Protein AF-A0A8T4W5H7-F1 (afdb_monomer)

Secondary structure (DSSP, 8-state):
--HHHHHHHHHHHHHHHS-TTS-EEEEEEETTEEEEEES-HHHHHT-HHHHHHHHHHHTS-EEEEE-TTTSPPHHHHHHHHHHHS-GGG-EEEEEEETTTTEEEEEES-HHHHH-GGGHHHHHHHHHH-SEEEEEEPPSS--HHHHHHHHHHHHTHHHHHHHHHHHHHHHTSPPPSS----EEEEEESSSSSS--EEEEE-SS-EEEE-----TT-SS--S--TTSTTT-SGGG--EEE-S-S-HHHHTTHHHHHHTT----EEE-HHHHHHHHHHHHHHHHHHHHTTPPP-S-HHHHHHHHHHEEE--BT--EE-SSSEEEEEEE-SSSTT-EEEEEEETTTTEEEEE--S----

Foldseek 3Di:
DALVVLQVVLVVVLVVQDDPVWAFPDWAFFAQETETETCCVVVVVVCVVSLVVSCVVSVGHYDYAYHPVNAADPVVLVVVLVVLQDCVQAWDDWAAQSLRQAIETETQHQDSRCDDVSVSQSVSCVPRVGNYDYDYHDPDDDPLVVVLRVLNNVCSVVLNVLRRVLRSQQSGDDDPDDWDWDKDFQDPPPDQFQGWIWIDTPQATEIFFGAFPPVDQPPRGTNCVDPVCPPVCRHAEYEFQAQDRRGQQCQLLNVVSPNSHAYEFAPVRLSSNLVVNVVVQVVCVVVVGDDSHDNVSSSSNSSRYDHDHAPDFGRSGNFWTWHWHDQQPDVRGTWIWIQGHPNPDIDTDNPHHDDD

Mean predicted aligned error: 4.67 Å

pLDDT: mean 93.35, std 5.34, range [68.69, 98.94]

Solvent-accessible surface area (backbone atoms only — not comparable to full-atom values): 18838 Å² total; per-residue (Å²): 105,53,33,66,58,54,49,51,51,49,51,51,53,47,62,75,67,52,58,90,91,54,53,71,79,47,74,47,43,45,38,67,32,40,36,36,25,16,75,41,52,64,68,51,66,75,38,65,63,55,59,54,49,51,22,64,74,66,74,44,55,66,45,81,34,46,26,79,91,60,44,49,56,68,73,61,32,51,59,50,46,66,68,63,39,56,78,88,15,41,77,77,48,78,48,65,36,73,58,70,37,33,30,44,36,25,14,72,34,45,70,59,38,30,31,79,94,37,50,38,46,54,51,44,27,72,73,27,42,37,48,72,43,80,38,64,49,66,96,67,87,55,66,67,59,51,52,53,50,54,50,50,44,74,40,18,72,61,37,40,52,50,28,33,53,46,11,42,59,38,46,35,60,77,77,90,78,75,90,54,80,46,77,46,82,37,29,41,75,98,50,84,38,8,25,18,33,36,43,35,44,82,84,44,31,34,37,43,28,32,8,29,22,88,88,43,94,86,71,22,63,40,60,64,86,38,75,92,51,47,62,41,70,65,37,54,28,37,35,38,35,34,35,52,45,34,26,43,47,38,50,30,43,42,46,73,61,59,33,80,48,43,31,38,29,23,61,52,14,53,54,46,29,53,51,49,47,56,46,50,52,51,53,29,58,74,71,72,44,88,71,89,60,57,74,66,25,48,50,50,46,60,63,32,49,50,65,44,56,72,74,47,76,38,59,63,38,63,49,35,32,38,28,34,38,84,13,67,57,52,82,42,18,16,23,44,34,37,37,31,63,97,57,86,45,72,50,73,47,50,65,67,64,46,95,126

Sequence (356 aa):
MTAEDVLREIKGKVRATVPPSIDVSEVEFEGALVVLYTKDPDKFAEKDDLVKHLAKMLQKRIVVRPDPSVITDEDTAEKKILKIIPKDADVSNIYFQPDVGEVTIEVMKPGVAIGKQGKYLNEIRRKINWSPRIIRTPPLQSKTVQEIRGFLRMMSDERKEILRKVGRRLHRGVSEGEQFVRVTGLGGFRQVGRSCSLLHTQDSKVLIDVGVDVSSDDNGTPYLHLPEVLPFETIDAVVITHAHLDHSGLVPLLYKYNFDGPIYCTPPTRDMMTLLQMDYLKVAAADAKKIPYSSEDVKEVIKHTIPVNYGDTTDITPDIRLTFHNAGHILGSSIAHFHIGDGLYNIAFSGDIKYE

Radius of gyration: 21.64 Å; Cα contacts (8 Å, |Δi|>4): 705; chains: 1; bounding box: 52×51×57 Å

Structure (mmCIF, N/CA/C/O backbone):
data_AF-A0A8T4W5H7-F1
#
_entry.id   AF-A0A8T4W5H7-F1
#
loop_
_atom_site.group_PDB
_atom_site.id
_atom_site.type_symbol
_atom_site.label_atom_id
_atom_site.label_alt_id
_atom_site.label_comp_id
_atom_site.label_asym_id
_atom_site.label_entity_id
_atom_site.label_seq_id
_atom_site.pdbx_PDB_ins_code
_atom_site.Cartn_x
_atom_site.Cartn_y
_atom_site.Cartn_z
_atom_site.occupancy
_atom_site.B_iso_or_equiv
_atom_site.auth_seq_id
_atom_site.auth_comp_id
_atom_site.auth_asym_id
_atom_site.auth_atom_id
_atom_site.pdbx_PDB_model_num
ATOM 1 N N . MET A 1 1 ? -5.291 25.981 -1.637 1.00 70.94 1 MET A N 1
ATOM 2 C CA . MET A 1 1 ? -5.506 25.632 -0.212 1.00 70.94 1 MET A CA 1
ATOM 3 C C . MET A 1 1 ? -4.423 24.644 0.196 1.00 70.94 1 MET A C 1
ATOM 5 O O . MET A 1 1 ? -4.131 23.757 -0.601 1.00 70.94 1 MET A O 1
ATOM 9 N N . THR A 1 2 ? -3.767 24.824 1.346 1.00 84.38 2 THR A N 1
ATOM 10 C CA . THR A 1 2 ? -2.723 23.882 1.797 1.00 84.38 2 THR A CA 1
ATOM 11 C C . THR A 1 2 ? -3.346 22.660 2.476 1.00 84.38 2 THR A C 1
ATOM 13 O O . THR A 1 2 ? -4.476 22.737 2.955 1.00 84.38 2 THR A O 1
ATOM 16 N N . ALA A 1 3 ? -2.617 21.542 2.564 1.00 86.44 3 ALA A N 1
ATOM 17 C CA . ALA A 1 3 ? -3.099 20.354 3.276 1.00 86.44 3 ALA A CA 1
ATOM 18 C C . ALA A 1 3 ? -3.414 20.645 4.759 1.00 86.44 3 ALA A C 1
ATOM 20 O O . ALA A 1 3 ? -4.378 20.110 5.300 1.00 86.44 3 ALA A O 1
ATOM 21 N N . GLU A 1 4 ? -2.658 21.543 5.399 1.00 88.56 4 GLU A N 1
ATOM 22 C CA . GLU A 1 4 ? -2.889 21.957 6.790 1.00 88.56 4 GLU A CA 1
ATOM 23 C C . GLU A 1 4 ? -4.173 22.783 6.951 1.00 88.56 4 GLU A C 1
ATOM 25 O O . GLU A 1 4 ? -4.895 22.631 7.939 1.00 88.56 4 GLU A O 1
ATOM 30 N N . ASP A 1 5 ? -4.518 23.612 5.960 1.00 87.88 5 ASP A N 1
ATOM 31 C CA . ASP A 1 5 ? -5.796 24.330 5.959 1.00 87.88 5 ASP A CA 1
ATOM 32 C C . ASP A 1 5 ? -6.975 23.354 5.865 1.00 87.88 5 ASP A C 1
ATOM 34 O O . ASP A 1 5 ? -7.930 23.475 6.638 1.00 87.88 5 ASP A O 1
ATOM 38 N N . VAL A 1 6 ? -6.876 22.356 4.975 1.00 88.75 6 VAL A N 1
ATOM 39 C CA . VAL A 1 6 ? -7.887 21.295 4.828 1.00 88.75 6 VAL A CA 1
ATOM 40 C C . VAL A 1 6 ? -8.006 20.500 6.129 1.00 88.75 6 VAL A C 1
ATOM 42 O O . VAL A 1 6 ? -9.112 20.249 6.611 1.00 88.75 6 VAL A O 1
ATOM 45 N N . LEU A 1 7 ? -6.878 20.134 6.743 1.00 91.38 7 LEU A N 1
ATOM 46 C CA . LEU A 1 7 ? -6.869 19.386 7.996 1.00 91.38 7 LEU A CA 1
ATOM 47 C C . LEU A 1 7 ? -7.502 20.188 9.140 1.00 91.38 7 LEU A C 1
ATOM 49 O O . LEU A 1 7 ? -8.267 19.634 9.930 1.00 91.38 7 LEU A O 1
ATOM 53 N N . ARG A 1 8 ? -7.241 21.499 9.218 1.00 92.06 8 ARG A N 1
ATOM 54 C CA . ARG A 1 8 ? -7.863 22.398 10.204 1.00 92.06 8 ARG A CA 1
ATOM 55 C C . ARG A 1 8 ? -9.378 22.485 10.017 1.00 92.06 8 ARG A C 1
ATOM 57 O O . ARG A 1 8 ? -10.110 22.449 11.007 1.00 92.06 8 ARG A O 1
ATOM 64 N N . GLU A 1 9 ? -9.854 22.566 8.776 1.00 90.94 9 GLU A N 1
ATOM 65 C CA . GLU A 1 9 ? -11.288 22.563 8.471 1.00 90.94 9 GLU A CA 1
ATOM 66 C C . GLU A 1 9 ? -11.947 21.238 8.886 1.00 90.94 9 GLU A C 1
ATOM 68 O O . GLU A 1 9 ? -12.973 21.238 9.573 1.00 90.94 9 GLU A O 1
ATOM 73 N N . ILE A 1 10 ? -11.321 20.106 8.546 1.00 92.12 10 ILE A N 1
ATOM 74 C CA . ILE A 1 10 ? -11.775 18.770 8.954 1.00 92.12 10 ILE A CA 1
ATOM 75 C C . ILE A 1 10 ? -11.812 18.659 10.481 1.00 92.12 10 ILE A C 1
ATOM 77 O O . ILE A 1 10 ? -12.832 18.247 11.031 1.00 92.12 10 ILE A O 1
ATOM 81 N N . LYS A 1 11 ? -10.752 19.087 11.183 1.00 93.31 11 LYS A N 1
ATOM 82 C CA . LYS A 1 11 ? -10.692 19.120 12.657 1.00 93.31 11 LYS A CA 1
ATOM 83 C C . LYS A 1 11 ? -11.871 19.905 13.245 1.00 93.31 11 LYS A C 1
ATOM 85 O O . LYS A 1 11 ? -12.497 19.442 14.199 1.00 93.31 11 LYS A O 1
ATOM 90 N N . GLY A 1 12 ? -12.215 21.053 12.659 1.00 92.50 12 GLY A N 1
ATOM 91 C CA . GLY A 1 12 ? -13.383 21.847 13.053 1.00 92.50 12 GLY A CA 1
ATOM 92 C C . GLY A 1 12 ? -14.710 21.100 12.870 1.00 92.50 12 GLY A C 1
ATOM 93 O O . GLY A 1 12 ? -15.503 21.011 13.809 1.00 92.50 12 GLY A O 1
ATOM 94 N N . LYS A 1 13 ? -14.930 20.505 11.691 1.00 92.56 13 LYS A N 1
ATOM 95 C CA . LYS A 1 13 ? -16.151 19.738 11.375 1.00 92.56 13 LYS A CA 1
ATOM 96 C C . LYS A 1 13 ? -16.309 18.494 12.251 1.00 92.56 13 LYS A C 1
ATOM 98 O O . LYS A 1 13 ? -17.409 18.221 12.734 1.00 92.56 13 LYS A O 1
ATOM 103 N N . VAL A 1 14 ? -15.217 17.770 12.501 1.00 92.44 14 VAL A N 1
ATOM 104 C CA . VAL A 1 14 ? -15.199 16.603 13.395 1.00 92.44 14 VAL A CA 1
ATOM 105 C C . VAL A 1 14 ? -15.600 17.021 14.809 1.00 92.44 14 VAL A C 1
ATOM 107 O O . VAL A 1 14 ? -16.522 16.430 15.362 1.00 92.44 14 VAL A O 1
ATOM 110 N N . ARG A 1 15 ? -15.002 18.082 15.368 1.00 90.44 15 ARG A N 1
ATOM 111 C CA . ARG A 1 15 ? -15.344 18.580 16.716 1.00 90.44 15 ARG A CA 1
ATOM 112 C C . ARG A 1 15 ? -16.794 19.046 16.851 1.00 90.44 15 ARG A C 1
ATOM 114 O O . ARG A 1 15 ? -17.373 18.887 17.917 1.00 90.44 15 ARG A O 1
ATOM 121 N N . ALA A 1 16 ? -17.378 19.612 15.796 1.00 90.94 16 ALA A N 1
ATOM 122 C CA . ALA A 1 16 ? -18.778 20.041 15.804 1.00 90.94 16 ALA A CA 1
ATOM 123 C C . ALA A 1 16 ? -19.773 18.866 15.742 1.00 90.94 16 ALA A C 1
ATOM 125 O O . ALA A 1 16 ? -20.916 19.002 16.171 1.00 90.94 16 ALA A O 1
ATOM 126 N N . THR A 1 17 ? -19.347 17.727 15.194 1.00 90.50 17 THR A N 1
ATOM 127 C CA . THR A 1 17 ? -20.220 16.579 14.904 1.00 90.50 17 THR A CA 1
ATOM 128 C C . THR A 1 17 ? -20.089 15.472 15.945 1.00 90.50 17 THR A C 1
ATOM 130 O O . THR A 1 17 ? -21.071 14.812 16.288 1.00 90.50 17 THR A O 1
ATOM 133 N N . VAL A 1 18 ? -18.873 15.239 16.445 1.00 89.88 18 VAL A N 1
ATOM 134 C CA . VAL A 1 18 ? -18.607 14.217 17.457 1.00 89.88 18 VAL A CA 1
ATOM 135 C C . VAL A 1 18 ? -19.123 14.710 18.816 1.00 89.88 18 VAL A C 1
ATOM 137 O O . VAL A 1 18 ? -18.768 15.808 19.241 1.00 89.88 18 VAL A O 1
ATOM 140 N N . PRO A 1 19 ? -19.956 13.921 19.522 1.00 88.56 19 PRO A N 1
ATOM 141 C CA . PRO A 1 19 ? -20.470 14.309 20.830 1.00 88.56 19 PRO A CA 1
ATOM 142 C C . PRO A 1 19 ? -19.341 14.574 21.841 1.00 88.56 19 PRO A C 1
ATOM 144 O O . PRO A 1 19 ? -18.402 13.779 21.893 1.00 88.56 19 PRO A O 1
ATOM 147 N N . PRO A 1 20 ? -19.473 15.574 22.737 1.00 85.94 20 PRO A N 1
ATOM 148 C CA . PRO A 1 20 ? -18.461 15.880 23.759 1.00 85.94 20 PRO A CA 1
ATOM 149 C C . PRO A 1 20 ? -18.124 14.717 24.709 1.00 85.94 20 PRO A C 1
ATOM 151 O O . PRO A 1 20 ? -17.134 14.767 25.426 1.00 85.94 20 PRO A O 1
ATOM 154 N N . SER A 1 21 ? -18.959 13.672 24.739 1.00 86.50 21 SER A N 1
ATOM 155 C CA . SER A 1 21 ? -18.758 12.455 25.532 1.00 86.50 21 SER A CA 1
ATOM 156 C C . SER A 1 21 ? -17.656 11.527 25.001 1.00 86.50 21 SER A C 1
ATOM 158 O O . SER A 1 21 ? -17.334 10.542 25.672 1.00 86.50 21 SER A O 1
ATOM 160 N N . ILE A 1 22 ? -17.152 11.782 23.791 1.00 88.31 22 ILE A N 1
ATOM 161 C CA . ILE A 1 22 ? -16.149 10.975 23.095 1.00 88.31 22 ILE A CA 1
ATOM 162 C C . ILE A 1 22 ? -14.892 11.827 22.888 1.00 88.31 22 ILE A C 1
ATOM 164 O O . ILE A 1 22 ? -14.942 12.839 22.189 1.00 88.31 22 ILE A O 1
ATOM 168 N N . ASP A 1 23 ? -13.768 11.409 23.473 1.00 89.44 23 ASP A N 1
ATOM 169 C CA . ASP A 1 23 ? -12.494 12.121 23.335 1.00 89.44 23 ASP A CA 1
ATOM 170 C C . ASP A 1 23 ? -11.810 11.787 21.998 1.00 89.44 23 ASP A C 1
ATOM 172 O O . ASP A 1 23 ? -11.351 10.659 21.787 1.00 89.44 23 ASP A O 1
ATOM 176 N N . VAL A 1 24 ? -11.745 12.767 21.092 1.00 92.19 24 VAL A N 1
ATOM 177 C CA . VAL A 1 24 ? -10.946 12.716 19.856 1.00 92.19 24 VAL A CA 1
ATOM 178 C C . VAL A 1 24 ? -9.652 13.479 20.100 1.00 92.19 24 VAL A C 1
ATOM 180 O O . VAL A 1 24 ? -9.649 14.712 20.148 1.00 92.19 24 VAL A O 1
ATOM 183 N N . SER A 1 25 ? -8.556 12.741 20.243 1.00 92.00 25 SER A N 1
ATOM 184 C CA . SER A 1 25 ? -7.248 13.287 20.592 1.00 92.00 25 SER A CA 1
ATOM 185 C C . SER A 1 25 ? -6.546 13.929 19.400 1.00 92.00 25 SER A C 1
ATOM 187 O O . SER A 1 25 ? -6.001 15.026 19.518 1.00 92.00 25 SER A O 1
ATOM 189 N N . GLU A 1 26 ? -6.592 13.276 18.240 1.00 92.69 26 GLU A N 1
ATOM 190 C CA . GLU A 1 26 ? -5.880 13.704 17.038 1.00 92.69 26 GLU A CA 1
ATOM 191 C C . GLU A 1 26 ? -6.702 13.389 15.779 1.00 92.69 26 GLU A C 1
ATOM 193 O O . GLU A 1 26 ? -7.505 12.456 15.743 1.00 92.69 26 GLU A O 1
ATOM 198 N N . VAL A 1 27 ? -6.501 14.188 14.733 1.00 94.62 27 VAL A N 1
ATOM 199 C CA . VAL A 1 27 ? -7.066 13.951 13.400 1.00 94.62 27 VAL A CA 1
ATOM 200 C C . VAL A 1 27 ? -5.950 14.176 12.405 1.00 94.62 27 VAL A C 1
ATOM 202 O O . VAL A 1 27 ? -5.439 15.287 12.335 1.00 94.62 27 VAL A O 1
ATOM 205 N N . GLU A 1 28 ? -5.582 13.160 11.642 1.00 95.12 28 GLU A N 1
ATOM 206 C CA . GLU A 1 28 ? -4.464 13.239 10.700 1.00 95.12 28 GLU A CA 1
ATOM 207 C C . GLU A 1 28 ? -4.842 12.608 9.360 1.00 95.12 28 GLU A C 1
ATOM 209 O O . GLU A 1 28 ? -5.771 11.801 9.266 1.00 95.12 28 GLU A O 1
ATOM 214 N N . PHE A 1 29 ? -4.119 12.983 8.307 1.00 94.62 29 PHE A N 1
ATOM 215 C CA . PHE A 1 29 ? -4.148 12.237 7.054 1.00 94.62 29 PHE A CA 1
ATOM 216 C C . PHE A 1 29 ? -3.114 11.124 7.125 1.00 94.62 29 PHE A C 1
ATOM 218 O O . PHE A 1 29 ? -1.963 11.400 7.441 1.00 94.62 29 PHE A O 1
ATOM 225 N N . GLU A 1 30 ? -3.491 9.894 6.793 1.00 94.62 30 GLU A N 1
ATOM 226 C CA . GLU A 1 30 ? -2.560 8.769 6.697 1.00 94.62 30 GLU A CA 1
ATOM 227 C C . GLU A 1 30 ? -2.855 7.961 5.433 1.00 94.62 30 GLU A C 1
ATOM 229 O O . GLU A 1 30 ? -3.856 7.246 5.336 1.00 94.62 30 GLU A O 1
ATOM 234 N N . GLY A 1 31 ? -1.999 8.117 4.422 1.00 93.00 31 GLY A N 1
ATOM 235 C CA . GLY A 1 31 ? -2.313 7.696 3.061 1.00 93.00 31 GLY A CA 1
ATOM 236 C C . GLY A 1 31 ? -3.601 8.369 2.575 1.00 93.00 31 GLY A C 1
ATOM 237 O O . GLY A 1 31 ? -3.839 9.544 2.844 1.00 93.00 31 GLY A O 1
ATOM 238 N N . ALA A 1 32 ? -4.465 7.610 1.906 1.00 90.75 32 ALA A N 1
ATOM 239 C CA . ALA A 1 32 ? -5.761 8.093 1.419 1.00 90.75 32 ALA A CA 1
ATOM 240 C C . ALA A 1 32 ? -6.840 8.244 2.516 1.00 90.75 32 ALA A C 1
ATOM 242 O O . ALA A 1 32 ? -7.999 8.528 2.210 1.00 90.75 32 ALA A O 1
ATOM 243 N N . LEU A 1 33 ? -6.505 8.002 3.788 1.00 92.69 33 LEU A N 1
ATOM 244 C CA . LEU A 1 33 ? -7.467 7.968 4.888 1.00 92.69 33 LEU A CA 1
ATOM 245 C C . LEU A 1 33 ? -7.381 9.227 5.749 1.00 92.69 33 LEU A C 1
ATOM 247 O O . LEU A 1 33 ? -6.299 9.738 6.034 1.00 92.69 33 LEU A O 1
ATOM 251 N N . VAL A 1 34 ? -8.536 9.668 6.242 1.00 93.75 34 VAL A N 1
ATOM 252 C CA . VAL A 1 34 ? -8.626 10.562 7.399 1.00 93.75 34 VAL A CA 1
ATOM 253 C C . VAL A 1 34 ? -8.717 9.691 8.646 1.00 93.75 34 VAL A C 1
ATOM 255 O O . VAL A 1 34 ? -9.690 8.954 8.827 1.00 93.75 34 VAL A O 1
ATOM 258 N N . VAL A 1 35 ? -7.705 9.758 9.501 1.00 94.19 35 VAL A N 1
ATOM 259 C CA . VAL A 1 35 ? -7.620 8.962 10.725 1.00 94.19 35 VAL A CA 1
ATOM 260 C C . VAL A 1 35 ? -8.042 9.814 11.913 1.00 94.19 35 VAL A C 1
ATOM 262 O O . VAL A 1 35 ? -7.488 10.886 12.146 1.00 94.19 35 VAL A O 1
ATOM 265 N N . LEU A 1 36 ? -9.028 9.328 12.665 1.00 93.94 36 LEU A N 1
ATOM 266 C CA . LEU A 1 36 ? -9.470 9.913 13.928 1.00 93.94 36 LEU A CA 1
ATOM 267 C C . LEU A 1 36 ? -8.908 9.076 15.074 1.00 93.94 36 LEU A C 1
ATOM 269 O O . LEU A 1 36 ? -9.330 7.934 15.262 1.00 93.94 36 LEU A O 1
ATOM 273 N N . TYR A 1 37 ? -7.983 9.642 15.840 1.00 93.25 37 TYR A N 1
ATOM 274 C CA . TYR A 1 37 ? -7.484 9.020 17.059 1.00 93.25 37 TYR A CA 1
ATOM 275 C C . TYR A 1 37 ? -8.408 9.336 18.232 1.00 93.25 37 TYR A C 1
ATOM 277 O O . TYR A 1 37 ? -8.852 10.473 18.411 1.00 93.25 37 TYR A O 1
ATOM 285 N N . THR A 1 38 ? -8.725 8.317 19.026 1.00 91.81 38 THR A N 1
ATOM 286 C CA . THR A 1 38 ? -9.637 8.446 20.165 1.00 91.81 38 THR A CA 1
ATOM 287 C C . THR A 1 38 ? -9.163 7.658 21.374 1.00 91.81 38 THR A C 1
ATOM 289 O O . THR A 1 38 ? -8.693 6.525 21.256 1.00 91.81 38 THR A O 1
ATOM 292 N N . LYS A 1 39 ? -9.346 8.234 22.565 1.00 89.88 39 LYS A N 1
ATOM 293 C CA . LYS A 1 39 ? -9.148 7.510 23.831 1.00 89.88 39 LYS A CA 1
ATOM 294 C C . LYS A 1 39 ? -10.332 6.609 24.192 1.00 89.88 39 LYS A C 1
ATOM 296 O O . LYS A 1 39 ? -10.214 5.782 25.090 1.00 89.88 39 LYS A O 1
ATOM 301 N N . ASP A 1 40 ? -11.453 6.752 23.483 1.00 87.56 40 ASP A N 1
ATOM 302 C CA . ASP A 1 40 ? -12.717 6.056 23.724 1.00 87.56 40 ASP A CA 1
ATOM 303 C C . ASP A 1 40 ? -13.163 5.215 22.499 1.00 87.56 40 ASP A C 1
ATOM 305 O O . ASP A 1 40 ? -14.261 5.429 21.967 1.00 87.56 40 ASP A O 1
ATOM 309 N N . PRO A 1 41 ? -12.356 4.247 22.016 1.00 83.06 41 PRO A N 1
ATOM 310 C CA . PRO A 1 41 ? -12.674 3.491 20.799 1.00 83.06 41 PRO A CA 1
ATOM 311 C C . PRO A 1 41 ? -14.006 2.728 20.891 1.00 83.06 41 PRO A C 1
ATOM 313 O O . PRO A 1 41 ? -14.738 2.639 19.904 1.00 83.06 41 PRO A O 1
ATOM 316 N N . ASP A 1 42 ? -14.376 2.241 22.078 1.00 81.81 42 ASP A N 1
ATOM 317 C CA . ASP A 1 42 ? -15.642 1.530 22.292 1.00 81.81 42 ASP A CA 1
ATOM 318 C C . ASP A 1 42 ? -16.866 2.438 22.111 1.00 81.81 42 ASP A C 1
ATOM 320 O O . ASP A 1 42 ? -17.844 2.037 21.482 1.00 81.81 42 ASP A O 1
ATOM 324 N N . LYS A 1 43 ? -16.806 3.695 22.575 1.00 84.12 43 LYS A N 1
ATOM 325 C CA . LYS A 1 43 ? -17.917 4.651 22.408 1.00 84.12 43 LYS A CA 1
ATOM 326 C C . LYS A 1 43 ? -18.140 5.014 20.941 1.00 84.12 43 LYS A C 1
ATOM 328 O O . LYS A 1 43 ? -19.268 5.296 20.540 1.00 84.12 43 LYS A O 1
ATOM 333 N N . PHE A 1 44 ? -17.067 5.030 20.148 1.00 82.31 44 PHE A N 1
ATOM 334 C CA . PHE A 1 44 ? -17.160 5.174 18.697 1.00 82.31 44 PHE A CA 1
ATOM 335 C C . PHE A 1 44 ? -17.797 3.941 18.052 1.00 82.31 44 PHE A C 1
ATOM 337 O O . PHE A 1 44 ? -18.665 4.097 17.196 1.00 82.31 44 PHE A O 1
ATOM 344 N N . ALA A 1 45 ? -17.413 2.736 18.484 1.00 77.12 45 ALA A N 1
ATOM 345 C CA . ALA A 1 45 ? -17.959 1.482 17.966 1.00 77.12 45 ALA A CA 1
ATOM 346 C C . ALA A 1 45 ? -19.454 1.287 18.281 1.00 77.12 45 ALA A C 1
ATOM 348 O O . ALA A 1 45 ? -20.159 0.641 17.518 1.00 77.12 45 ALA A O 1
ATOM 349 N N . GLU A 1 46 ? -19.965 1.855 19.375 1.00 79.69 46 GLU A N 1
ATOM 350 C CA . GLU A 1 46 ? -21.403 1.835 19.687 1.00 79.69 46 GLU A CA 1
ATOM 351 C C . GLU A 1 46 ? -22.237 2.753 18.773 1.00 79.69 46 GLU A C 1
ATOM 353 O O . GLU A 1 46 ? -23.457 2.606 18.689 1.00 79.69 46 GLU A O 1
ATOM 358 N N . LYS A 1 47 ? -21.600 3.707 18.081 1.00 79.75 47 LYS A N 1
ATOM 359 C CA . LYS A 1 47 ? -22.255 4.707 17.225 1.00 79.75 47 LYS A CA 1
ATOM 360 C C . LYS A 1 47 ? -21.856 4.539 15.759 1.00 79.75 47 LYS A C 1
ATOM 362 O O . LYS A 1 47 ? -21.315 5.462 15.150 1.00 79.75 47 LYS A O 1
ATOM 367 N N . ASP A 1 48 ? -22.190 3.389 15.177 1.00 68.69 48 ASP A N 1
ATOM 368 C CA . ASP A 1 48 ? -21.867 3.030 13.783 1.00 68.69 48 ASP A CA 1
ATOM 369 C C . ASP A 1 48 ? -22.276 4.091 12.738 1.00 68.69 48 ASP A C 1
ATOM 371 O O . ASP A 1 48 ? -21.621 4.246 11.702 1.00 68.69 48 ASP A O 1
ATOM 375 N N . ASP A 1 49 ? -23.335 4.860 12.997 1.00 84.75 49 ASP A N 1
ATOM 376 C CA . ASP A 1 49 ? -23.804 5.902 12.078 1.00 84.75 49 ASP A CA 1
ATOM 377 C C . ASP A 1 49 ? -22.932 7.164 12.085 1.00 84.75 49 ASP A C 1
ATOM 379 O O . ASP A 1 49 ? -22.919 7.904 11.099 1.00 84.75 49 ASP A O 1
ATOM 383 N N . LEU A 1 50 ? -22.156 7.406 13.148 1.00 87.75 50 LEU A N 1
ATOM 384 C CA . LEU A 1 50 ? -21.326 8.605 13.275 1.00 87.75 50 LEU A CA 1
ATOM 385 C C . LEU A 1 50 ? -20.206 8.623 12.231 1.00 87.75 50 LEU A C 1
ATOM 387 O O . LEU A 1 50 ? -20.013 9.630 11.551 1.00 87.75 50 LEU A O 1
ATOM 391 N N . VAL A 1 51 ? -19.500 7.501 12.059 1.00 87.19 51 VAL A N 1
ATOM 392 C CA . VAL A 1 51 ? -18.409 7.387 11.075 1.00 87.19 51 VAL A CA 1
ATOM 393 C C . VAL A 1 51 ? -18.955 7.518 9.655 1.00 87.19 51 VAL A C 1
ATOM 395 O O . VAL A 1 51 ? -18.390 8.250 8.845 1.00 87.19 51 VAL A O 1
ATOM 398 N N . LYS A 1 52 ? -20.098 6.884 9.361 1.00 87.50 52 LYS A N 1
ATOM 399 C CA . LYS A 1 52 ? -20.771 7.001 8.056 1.00 87.50 52 LYS A CA 1
ATOM 400 C C . LYS A 1 52 ? -21.207 8.436 7.769 1.00 87.50 52 LYS A C 1
ATOM 402 O O . LYS A 1 52 ? -21.032 8.922 6.651 1.00 87.50 52 LYS A O 1
ATOM 407 N N . HIS A 1 53 ? -21.764 9.117 8.768 1.00 90.69 53 HIS A N 1
ATOM 408 C CA . HIS A 1 53 ? -22.185 10.506 8.646 1.00 90.69 53 HIS A CA 1
ATOM 409 C C . HIS A 1 53 ? -20.993 11.434 8.381 1.00 90.69 53 HIS A C 1
ATOM 411 O O . HIS A 1 53 ? -21.034 12.214 7.429 1.00 90.69 53 HIS A O 1
ATOM 417 N N . LEU A 1 54 ? -19.910 11.296 9.155 1.00 91.00 54 LEU A N 1
ATOM 418 C CA . LEU A 1 54 ? -18.668 12.042 8.945 1.00 91.00 54 LEU A CA 1
ATOM 419 C C . LEU A 1 54 ? -18.082 11.775 7.551 1.00 91.00 54 LEU A C 1
ATOM 421 O O . LEU A 1 54 ? -17.731 12.721 6.850 1.00 91.00 54 LEU A O 1
ATOM 425 N N . ALA A 1 55 ? -18.031 10.513 7.113 1.00 90.12 55 ALA A N 1
ATOM 426 C CA . ALA A 1 55 ? -17.489 10.141 5.806 1.00 90.12 55 ALA A CA 1
ATOM 427 C C . ALA A 1 55 ? -18.294 10.769 4.658 1.00 90.12 55 ALA A C 1
ATOM 429 O O . ALA A 1 55 ? -17.716 11.306 3.713 1.00 90.12 55 ALA A O 1
ATOM 430 N N . LYS A 1 56 ? -19.630 10.774 4.765 1.00 90.19 56 LYS A N 1
ATOM 431 C CA . LYS A 1 56 ? -20.520 11.404 3.779 1.00 90.19 56 LYS A CA 1
ATOM 432 C C . LYS A 1 56 ? -20.382 12.926 3.760 1.00 90.19 56 LYS A C 1
ATOM 434 O O . LYS A 1 56 ? -20.381 13.519 2.687 1.00 90.19 56 LYS A O 1
ATOM 439 N N . MET A 1 57 ? -20.275 13.549 4.931 1.00 91.62 57 MET A N 1
ATOM 440 C CA . MET A 1 57 ? -20.147 15.002 5.072 1.00 91.62 57 MET A CA 1
ATOM 441 C C . MET A 1 57 ? -18.797 15.515 4.558 1.00 91.62 57 MET A C 1
ATOM 443 O O . MET A 1 57 ? -18.743 16.561 3.917 1.00 91.62 57 MET A O 1
ATOM 447 N N . LEU A 1 58 ? -17.716 14.778 4.820 1.00 88.81 58 LEU A N 1
ATOM 448 C CA . LEU A 1 58 ? -16.367 15.140 4.385 1.00 88.81 58 LEU A CA 1
ATOM 449 C C . LEU A 1 58 ? -16.025 14.635 2.979 1.00 88.81 58 LEU A C 1
ATOM 451 O O . LEU A 1 58 ? -14.998 15.041 2.447 1.00 88.81 58 LEU A O 1
ATOM 455 N N . GLN A 1 59 ? -16.853 13.755 2.402 1.00 87.75 59 GLN A N 1
ATOM 456 C CA . GLN A 1 59 ? -16.591 13.047 1.142 1.00 87.75 59 GLN A CA 1
ATOM 457 C C . GLN A 1 59 ? -15.213 12.365 1.128 1.00 87.75 59 GLN A C 1
ATOM 459 O O . GLN A 1 59 ? -14.499 12.368 0.129 1.00 87.75 59 GLN A O 1
ATOM 464 N N . LYS A 1 60 ? -14.827 11.793 2.272 1.00 87.69 60 LYS A N 1
ATOM 465 C CA . LYS A 1 60 ? -13.523 11.157 2.489 1.00 87.69 60 LYS A CA 1
ATOM 466 C C . LYS A 1 60 ? -13.685 9.836 3.219 1.00 87.69 60 LYS A C 1
ATOM 468 O O . LYS A 1 60 ? -14.620 9.655 4.000 1.00 87.69 60 LYS A O 1
ATOM 473 N N . ARG A 1 61 ? -12.748 8.913 2.987 1.00 89.12 61 ARG A N 1
ATOM 474 C CA . ARG A 1 61 ? -12.652 7.669 3.757 1.00 89.12 61 ARG A CA 1
ATOM 475 C C . ARG A 1 61 ? -12.135 7.997 5.158 1.00 89.12 61 ARG A C 1
ATOM 477 O O . ARG A 1 61 ? -11.057 8.569 5.299 1.00 89.12 61 ARG A O 1
ATOM 484 N N . ILE A 1 62 ? -12.909 7.639 6.179 1.00 91.12 62 ILE A N 1
ATOM 485 C CA . ILE A 1 62 ? -12.581 7.904 7.583 1.00 91.12 62 ILE A CA 1
ATOM 486 C C . ILE A 1 62 ? -12.375 6.585 8.307 1.00 91.12 62 ILE A C 1
ATOM 488 O O . ILE A 1 62 ? -13.199 5.678 8.189 1.00 91.12 62 ILE A O 1
ATOM 492 N N . VAL A 1 63 ? -11.301 6.505 9.086 1.00 90.50 63 VAL A N 1
ATOM 493 C CA . VAL A 1 63 ? -11.027 5.383 9.982 1.00 90.50 63 VAL A CA 1
ATOM 494 C C . VAL A 1 63 ? -10.836 5.918 11.392 1.00 90.50 63 VAL A C 1
ATOM 496 O O . VAL A 1 63 ? -10.144 6.909 11.605 1.00 90.50 63 VAL A O 1
ATOM 499 N N . VAL A 1 64 ? -11.458 5.256 12.362 1.00 90.50 64 VAL A N 1
ATOM 500 C CA . VAL A 1 64 ? -11.256 5.548 13.781 1.00 90.50 64 VAL A CA 1
ATOM 501 C C . VAL A 1 64 ? -10.213 4.581 14.318 1.00 90.50 64 VAL A C 1
ATOM 503 O O . VAL A 1 64 ? -10.329 3.372 14.106 1.00 90.50 64 VAL A O 1
ATOM 506 N N . ARG A 1 65 ? -9.202 5.109 15.004 1.00 91.06 65 ARG A N 1
ATOM 507 C CA . ARG A 1 65 ? -8.144 4.322 15.633 1.00 91.06 65 ARG A CA 1
ATOM 508 C C . ARG A 1 65 ? -8.037 4.634 17.123 1.00 91.06 65 ARG A C 1
ATOM 510 O O . ARG A 1 65 ? -8.264 5.775 17.530 1.00 91.06 65 ARG A O 1
ATOM 517 N N . PRO A 1 66 ? -7.684 3.636 17.942 1.00 89.69 66 PRO A N 1
ATOM 518 C CA . PRO A 1 66 ? -7.334 3.879 19.332 1.00 89.69 66 PRO A CA 1
ATOM 519 C C . PRO A 1 66 ? -6.114 4.803 19.413 1.00 89.69 66 PRO A C 1
ATOM 521 O O . PRO A 1 66 ? -5.160 4.666 18.646 1.00 89.69 66 PRO A O 1
ATOM 524 N N . ASP A 1 67 ? -6.149 5.753 20.340 1.00 89.44 67 ASP A N 1
ATOM 525 C CA . ASP A 1 67 ? -4.999 6.593 20.657 1.00 89.44 67 ASP A CA 1
ATOM 526 C C . ASP A 1 67 ? -3.844 5.724 21.196 1.00 89.44 67 ASP A C 1
ATOM 528 O O . ASP A 1 67 ? -4.086 4.881 22.065 1.00 89.44 67 ASP A O 1
ATOM 532 N N . PRO A 1 68 ? -2.590 5.914 20.741 1.00 86.06 68 PRO A N 1
ATOM 533 C CA . PRO A 1 68 ? -1.453 5.121 21.212 1.00 86.06 68 PRO A CA 1
ATOM 534 C C . PRO A 1 68 ? -1.286 5.085 22.740 1.00 86.06 68 PRO A C 1
ATOM 536 O O . PRO A 1 68 ? -0.794 4.094 23.270 1.00 86.06 68 PRO A O 1
ATOM 539 N N . SER A 1 69 ? -1.737 6.117 23.465 1.00 87.56 69 SER A N 1
ATOM 540 C CA . SER A 1 69 ? -1.685 6.172 24.935 1.00 87.56 69 SER A CA 1
ATOM 541 C C . SER A 1 69 ? -2.659 5.225 25.644 1.00 87.56 69 SER A C 1
ATOM 543 O O . SER A 1 69 ? -2.465 4.936 26.825 1.00 87.56 69 SER A O 1
ATOM 545 N N . VAL A 1 70 ? -3.701 4.741 24.955 1.00 87.31 70 VAL A N 1
ATOM 546 C CA . VAL A 1 70 ? -4.700 3.816 25.526 1.00 87.31 70 VAL A CA 1
ATOM 547 C C . VAL A 1 70 ? -4.544 2.379 25.035 1.00 87.31 70 VAL A C 1
ATOM 549 O O . VAL A 1 70 ? -5.209 1.477 25.556 1.00 87.31 70 VAL A O 1
ATOM 552 N N . ILE A 1 71 ? -3.688 2.149 24.038 1.00 84.50 71 ILE A N 1
ATOM 553 C CA . ILE A 1 71 ? -3.398 0.815 23.516 1.00 84.50 71 ILE A CA 1
ATOM 554 C C . ILE A 1 71 ? -2.644 0.015 24.587 1.00 84.50 71 ILE A C 1
ATOM 556 O O . ILE A 1 71 ? -1.672 0.483 25.173 1.00 84.50 71 ILE A O 1
ATOM 560 N N . THR A 1 72 ? -3.110 -1.205 24.868 1.00 87.12 72 THR A N 1
ATOM 561 C CA . THR A 1 72 ? -2.401 -2.109 25.792 1.00 87.12 72 THR A CA 1
ATOM 562 C C . THR A 1 72 ? -1.106 -2.599 25.141 1.00 87.12 72 THR A C 1
ATOM 564 O O . THR A 1 72 ? -1.118 -2.916 23.951 1.00 87.12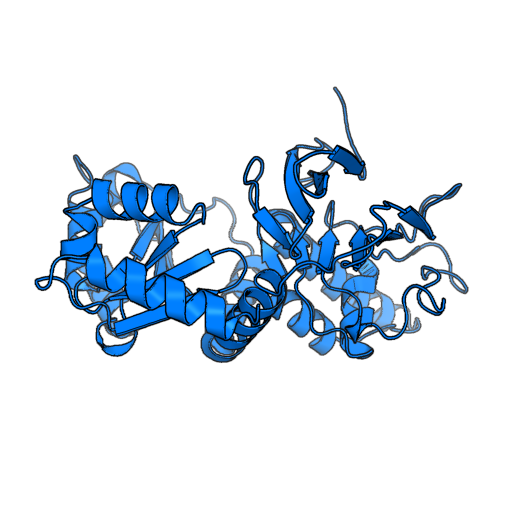 72 THR A O 1
ATOM 567 N N . ASP A 1 73 ? -0.029 -2.733 25.919 1.00 92.38 73 ASP A N 1
ATOM 568 C CA . ASP A 1 73 ? 1.228 -3.328 25.454 1.00 92.38 73 ASP A CA 1
ATOM 569 C C . ASP A 1 73 ? 1.003 -4.706 24.811 1.00 92.38 73 ASP A C 1
ATOM 571 O O . ASP A 1 73 ? 0.122 -5.464 25.227 1.00 92.38 73 ASP A O 1
ATOM 575 N N . GLU A 1 74 ? 1.789 -5.021 23.781 1.00 92.25 74 GLU A N 1
ATOM 576 C CA . GLU A 1 74 ? 1.578 -6.197 22.928 1.00 92.25 74 GLU A CA 1
ATOM 577 C C . GLU A 1 74 ? 1.616 -7.507 23.734 1.00 92.25 74 GLU A C 1
ATOM 579 O O . GLU A 1 74 ? 0.722 -8.340 23.587 1.00 92.25 74 GLU A O 1
ATOM 584 N N . ASP A 1 75 ? 2.560 -7.650 24.670 1.00 92.75 75 ASP A N 1
ATOM 585 C CA . ASP A 1 75 ? 2.701 -8.847 25.513 1.00 92.75 75 ASP A CA 1
ATOM 586 C C . ASP A 1 75 ? 1.484 -9.065 26.429 1.00 92.75 75 ASP A C 1
ATOM 588 O O . ASP A 1 75 ? 1.004 -10.190 26.630 1.00 92.75 75 ASP A O 1
ATOM 592 N N . THR A 1 76 ? 0.962 -7.995 27.030 1.00 94.12 76 THR A N 1
ATOM 593 C CA . THR A 1 76 ? -0.240 -8.065 27.871 1.00 94.12 76 THR A CA 1
ATOM 594 C C . THR A 1 76 ? -1.494 -8.247 27.029 1.00 94.12 76 THR A C 1
ATOM 596 O O . THR A 1 76 ? -2.398 -8.990 27.435 1.00 94.12 76 THR A O 1
ATOM 599 N N . ALA A 1 77 ? -1.568 -7.607 25.861 1.00 94.69 77 ALA A N 1
ATOM 600 C CA . ALA A 1 77 ? -2.659 -7.777 24.913 1.00 94.69 77 ALA A CA 1
ATOM 601 C C . ALA A 1 77 ? -2.743 -9.235 24.441 1.00 94.69 77 ALA A C 1
ATOM 603 O O . ALA A 1 77 ? -3.820 -9.828 24.504 1.00 94.69 77 ALA A O 1
ATOM 604 N N . GLU A 1 78 ? -1.614 -9.851 24.091 1.00 95.69 78 GLU A N 1
ATOM 605 C CA . GLU A 1 78 ? -1.524 -11.257 23.692 1.00 95.69 78 GLU A CA 1
ATOM 606 C C . GLU A 1 78 ? -2.039 -12.190 24.799 1.00 95.69 78 GLU A C 1
ATOM 608 O O . GLU A 1 78 ? -2.944 -13.002 24.583 1.00 95.69 78 GLU A O 1
ATOM 613 N N . LYS A 1 79 ? -1.565 -12.002 26.038 1.00 95.88 79 LYS A N 1
ATOM 614 C CA . LYS A 1 79 ? -2.034 -12.774 27.205 1.00 95.88 79 LYS A CA 1
ATOM 615 C C . LYS A 1 79 ? -3.535 -12.615 27.450 1.00 95.88 79 LYS A C 1
ATOM 617 O O . LYS A 1 79 ? -4.186 -13.562 27.897 1.00 95.88 79 LYS A O 1
ATOM 622 N N . LYS A 1 80 ? -4.100 -11.425 27.215 1.00 95.94 80 LYS A N 1
ATOM 623 C CA . LYS A 1 80 ? -5.546 -11.175 27.334 1.00 95.94 80 LYS A CA 1
ATOM 624 C C . LYS A 1 80 ? -6.319 -11.867 26.208 1.00 95.94 80 LYS A C 1
ATOM 626 O O . LYS A 1 80 ? -7.323 -12.511 26.504 1.00 95.94 80 LYS A O 1
ATOM 631 N N . ILE A 1 81 ? -5.843 -11.800 24.963 1.00 95.88 81 ILE A N 1
ATOM 632 C CA . ILE A 1 81 ? -6.451 -12.476 23.805 1.00 95.88 81 ILE A CA 1
ATOM 633 C C . ILE A 1 81 ? -6.549 -13.983 24.061 1.00 95.88 81 ILE A C 1
ATOM 635 O O . ILE A 1 81 ? -7.640 -14.545 23.973 1.00 95.88 81 ILE A O 1
ATOM 639 N N . LEU A 1 82 ? -5.447 -14.616 24.474 1.00 95.62 82 LEU A N 1
ATOM 640 C CA . LEU A 1 82 ? -5.389 -16.059 24.748 1.00 95.62 82 LEU A CA 1
ATOM 641 C C . LEU A 1 82 ? -6.295 -16.504 25.910 1.00 95.62 82 LEU A C 1
ATOM 643 O O . LEU A 1 82 ? -6.662 -17.674 25.992 1.00 95.62 82 LEU A O 1
ATOM 647 N N . LYS A 1 83 ? -6.665 -15.590 26.817 1.00 95.94 83 LYS A N 1
ATOM 648 C CA . LYS A 1 83 ? -7.630 -15.858 27.899 1.00 95.94 83 LYS A CA 1
ATOM 649 C C . LYS A 1 83 ? -9.086 -15.715 27.453 1.00 95.94 83 LYS A C 1
ATOM 651 O O . LYS A 1 83 ? -9.947 -16.374 28.028 1.00 95.94 83 LYS A O 1
ATOM 656 N N . ILE A 1 84 ? -9.368 -14.821 26.503 1.00 95.12 84 ILE A N 1
ATOM 657 C CA . ILE A 1 84 ? -10.729 -14.538 26.022 1.00 95.12 84 ILE A CA 1
ATOM 658 C C . ILE A 1 84 ? -11.143 -15.558 24.960 1.00 95.12 84 ILE A C 1
ATOM 660 O O . ILE A 1 84 ? -12.273 -16.046 24.989 1.00 95.12 84 ILE A O 1
ATOM 664 N N . ILE A 1 85 ? -10.240 -15.875 24.027 1.00 94.75 85 ILE A N 1
ATOM 665 C CA . ILE A 1 85 ? -10.521 -16.811 22.940 1.00 94.75 85 ILE A CA 1
ATOM 666 C C . ILE A 1 85 ? -10.603 -18.239 23.499 1.00 94.75 85 ILE A C 1
ATOM 668 O O . ILE A 1 85 ? -9.680 -18.691 24.181 1.00 94.75 85 ILE A O 1
ATOM 672 N N . PRO A 1 86 ? -11.684 -18.979 23.198 1.00 94.69 86 PRO A N 1
ATOM 673 C CA . PRO A 1 86 ? -11.796 -20.382 23.570 1.00 94.69 86 PRO A CA 1
ATOM 674 C C . PRO A 1 86 ? -10.650 -21.239 23.004 1.00 94.69 86 PRO A C 1
ATOM 676 O O . PRO A 1 86 ? -10.289 -21.113 21.835 1.00 94.69 86 PRO A O 1
ATOM 679 N N . LYS A 1 87 ? -10.094 -22.154 23.814 1.00 94.06 87 LYS A N 1
ATOM 680 C CA . LYS A 1 87 ? -8.963 -23.017 23.405 1.00 94.06 87 LYS A CA 1
ATOM 681 C C . LYS A 1 87 ? -9.272 -23.888 22.183 1.00 94.06 87 LYS A C 1
ATOM 683 O O . LYS A 1 87 ? -8.370 -24.232 21.431 1.00 94.06 87 LYS A O 1
ATOM 688 N N . ASP A 1 88 ? -10.536 -24.241 21.975 1.00 94.06 88 ASP A N 1
ATOM 689 C CA . ASP A 1 88 ? -11.007 -25.031 20.835 1.00 94.06 88 ASP A CA 1
ATOM 690 C C . ASP A 1 88 ? -11.003 -24.266 19.503 1.00 94.06 88 ASP A C 1
ATOM 692 O O . ASP A 1 88 ? -11.138 -24.906 18.451 1.00 94.06 88 ASP A O 1
ATOM 696 N N . ALA A 1 89 ? -10.830 -22.937 19.539 1.00 93.69 89 ALA A N 1
ATOM 697 C CA . ALA A 1 89 ? -10.586 -22.117 18.357 1.00 93.69 89 ALA A CA 1
ATOM 698 C C . ALA A 1 89 ? -9.205 -22.367 17.729 1.00 93.69 89 ALA A C 1
ATOM 700 O O . ALA A 1 89 ? -9.067 -22.166 16.520 1.00 93.69 89 ALA A O 1
ATOM 701 N N . ASP A 1 90 ? -8.247 -22.840 18.540 1.00 95.00 90 ASP A N 1
ATOM 702 C CA . ASP A 1 90 ? -6.873 -23.193 18.167 1.00 95.00 90 ASP A CA 1
ATOM 703 C C . ASP A 1 90 ? -6.129 -22.027 17.493 1.00 95.00 90 ASP A C 1
ATOM 705 O O . ASP A 1 90 ? -6.097 -21.889 16.268 1.00 95.00 90 ASP A O 1
ATOM 709 N N . VAL A 1 91 ? -5.616 -21.122 18.334 1.00 96.25 91 VAL A N 1
ATOM 710 C CA . VAL A 1 91 ? -4.876 -19.924 17.915 1.00 96.25 91 VAL A CA 1
ATOM 711 C C . VAL A 1 91 ? -3.473 -20.333 17.486 1.00 96.25 91 VAL A C 1
ATOM 713 O O . VAL A 1 91 ? -2.696 -20.821 18.303 1.00 96.25 91 VAL A O 1
ATOM 716 N N . SER A 1 92 ? -3.137 -20.091 16.222 1.00 93.75 92 SER A N 1
ATOM 717 C CA . SER A 1 92 ? -1.819 -20.409 15.672 1.00 93.75 92 SER A CA 1
ATOM 718 C C . SER A 1 92 ? -0.839 -19.248 15.769 1.00 93.75 92 SER A C 1
ATOM 720 O O . SER A 1 92 ? 0.358 -19.474 15.913 1.00 93.75 92 SER A O 1
ATOM 722 N N . ASN A 1 93 ? -1.322 -18.010 15.625 1.00 93.31 93 ASN A N 1
ATOM 723 C CA . ASN A 1 93 ? -0.463 -16.831 15.590 1.00 93.31 93 ASN A CA 1
ATOM 724 C C . ASN A 1 93 ? -1.232 -15.558 15.974 1.00 93.31 93 ASN A C 1
ATOM 726 O O . ASN A 1 93 ? -2.431 -15.446 15.709 1.00 93.31 93 ASN A O 1
ATOM 730 N N . ILE A 1 94 ? -0.534 -14.588 16.561 1.00 94.69 94 ILE A N 1
ATOM 731 C CA . ILE A 1 94 ? -1.057 -13.256 16.881 1.00 94.69 94 ILE A CA 1
ATOM 732 C C . ILE A 1 94 ? -0.052 -12.234 16.353 1.00 94.69 94 ILE A C 1
ATOM 734 O O . ILE A 1 94 ? 1.128 -12.267 16.691 1.00 94.69 94 ILE A O 1
ATOM 738 N N . TYR A 1 95 ? -0.522 -11.331 15.499 1.00 92.44 95 TYR A N 1
ATOM 739 C CA . TYR A 1 95 ? 0.311 -10.345 14.829 1.00 92.44 95 TYR A CA 1
ATOM 740 C C . TYR A 1 95 ? -0.232 -8.936 15.052 1.00 92.44 95 TYR A C 1
ATOM 742 O O . TYR A 1 95 ? -1.360 -8.632 14.667 1.00 92.44 95 TYR A O 1
ATOM 750 N N . PHE A 1 96 ? 0.586 -8.080 15.656 1.00 92.75 96 PHE A N 1
ATOM 751 C CA . PHE A 1 96 ? 0.263 -6.683 15.922 1.00 92.75 96 PHE A CA 1
ATOM 752 C C . PHE A 1 96 ? 0.796 -5.774 14.812 1.00 92.75 96 PHE A C 1
ATOM 754 O O . PHE A 1 96 ? 1.908 -5.968 14.315 1.00 92.75 96 PHE A O 1
ATOM 761 N N . GLN A 1 97 ? -0.007 -4.774 14.452 1.00 90.88 97 GLN A N 1
ATOM 762 C CA . GLN A 1 97 ? 0.311 -3.718 13.492 1.00 90.88 97 GLN A CA 1
ATOM 763 C C . GLN A 1 97 ? 0.191 -2.358 14.193 1.00 90.88 97 GLN A C 1
ATOM 765 O O . GLN A 1 97 ? -0.882 -1.744 14.162 1.00 90.88 97 GLN A O 1
ATOM 770 N N . PRO A 1 98 ? 1.251 -1.904 14.889 1.00 88.38 98 PRO A N 1
ATOM 771 C CA . PRO A 1 98 ? 1.205 -0.683 15.695 1.00 88.38 98 PRO A CA 1
ATOM 772 C C . PRO A 1 98 ? 0.956 0.584 14.871 1.00 88.38 98 PRO A C 1
ATOM 774 O O . PRO A 1 98 ? 0.327 1.518 15.361 1.00 88.38 98 PRO A O 1
ATOM 777 N N . ASP A 1 99 ? 1.385 0.594 13.606 1.00 84.25 99 ASP A N 1
ATOM 778 C CA . ASP A 1 99 ? 1.181 1.692 12.658 1.00 84.25 99 ASP A CA 1
ATOM 779 C C . ASP A 1 99 ? -0.310 2.000 12.434 1.00 84.25 99 ASP A C 1
ATOM 781 O O . ASP A 1 99 ? -0.700 3.162 12.312 1.00 84.25 99 ASP A O 1
ATOM 785 N N . VAL A 1 100 ? -1.162 0.969 12.456 1.00 87.56 100 VAL A N 1
ATOM 786 C CA . VAL A 1 100 ? -2.616 1.101 12.260 1.00 87.56 100 VAL A CA 1
ATOM 787 C C . VAL A 1 100 ? -3.463 0.756 13.490 1.00 87.56 100 VAL A C 1
ATOM 789 O O . VAL A 1 100 ? -4.682 0.920 13.453 1.00 87.56 100 VAL A O 1
ATOM 792 N N . GLY A 1 101 ? -2.848 0.326 14.594 1.00 88.19 101 GLY A N 1
ATOM 793 C CA . GLY A 1 101 ? -3.552 -0.055 15.825 1.00 88.19 101 GLY A CA 1
ATOM 794 C C . GLY A 1 101 ? -4.410 -1.319 15.677 1.00 88.19 101 GLY A C 1
ATOM 795 O O . GLY A 1 101 ? -5.422 -1.475 16.368 1.00 88.19 101 GLY A O 1
ATOM 796 N N . GLU A 1 102 ? -4.030 -2.223 14.772 1.00 90.94 102 GLU A N 1
ATOM 797 C CA . GLU A 1 102 ? -4.748 -3.474 14.504 1.00 90.94 102 GLU A CA 1
ATOM 798 C C . GLU A 1 102 ? -3.996 -4.696 15.038 1.00 90.94 102 GLU A C 1
ATOM 800 O O . GLU A 1 102 ? -2.766 -4.726 15.092 1.00 90.94 102 GLU A O 1
ATOM 805 N N . VAL A 1 103 ? -4.744 -5.736 15.410 1.00 94.62 103 VAL A N 1
ATOM 806 C CA . VAL A 1 103 ? -4.192 -7.052 15.746 1.00 94.62 103 VAL A CA 1
ATOM 807 C C . VAL A 1 103 ? -4.869 -8.126 14.907 1.00 94.62 103 VAL A C 1
ATOM 809 O O . VAL A 1 103 ? -6.083 -8.312 14.962 1.00 94.62 103 VAL A O 1
ATOM 812 N N . THR A 1 104 ? -4.078 -8.856 14.129 1.00 95.06 104 THR A N 1
ATOM 813 C CA . THR A 1 104 ? -4.533 -10.017 13.367 1.00 95.06 104 THR A CA 1
ATOM 814 C C . THR A 1 104 ? -4.314 -11.286 14.185 1.00 95.06 104 THR A C 1
ATOM 816 O O . THR A 1 104 ? -3.201 -11.569 14.619 1.00 95.06 104 THR A O 1
ATOM 819 N N . ILE A 1 105 ? -5.375 -12.063 14.382 1.00 96.31 105 ILE A N 1
ATOM 820 C CA . ILE A 1 105 ? -5.372 -13.301 15.162 1.00 96.31 105 ILE A CA 1
ATOM 821 C C . ILE A 1 105 ? -5.682 -14.456 14.208 1.00 96.31 105 ILE A C 1
ATOM 823 O O . ILE A 1 105 ? -6.783 -14.541 13.656 1.00 96.31 105 ILE A O 1
ATOM 827 N N . GLU A 1 106 ? -4.701 -15.329 14.000 1.00 95.88 106 GLU A N 1
ATOM 828 C CA . GLU A 1 106 ? -4.812 -16.511 13.148 1.00 95.88 106 GLU A CA 1
ATOM 829 C C . GLU A 1 106 ? -5.308 -17.698 13.974 1.00 95.88 106 GLU A C 1
ATOM 831 O O . GLU A 1 106 ? -4.699 -18.064 14.981 1.00 95.88 106 GLU A O 1
ATOM 836 N N . VAL A 1 107 ? -6.427 -18.292 13.555 1.00 96.81 107 VAL A N 1
ATOM 837 C CA . VAL A 1 107 ? -7.069 -19.411 14.261 1.00 96.81 107 VAL A CA 1
ATOM 838 C C . VAL A 1 107 ? -7.526 -20.506 13.300 1.00 96.81 107 VAL A C 1
ATOM 840 O O . VAL A 1 107 ? -7.963 -20.221 12.181 1.00 96.81 107 VAL A O 1
ATOM 843 N N . MET A 1 108 ? -7.535 -21.768 13.730 1.00 96.31 108 MET A N 1
ATOM 844 C CA . MET A 1 108 ? -8.044 -22.860 12.887 1.00 96.31 108 MET A CA 1
ATOM 845 C C . MET A 1 108 ? -9.565 -22.789 12.706 1.00 96.31 108 MET A C 1
ATOM 847 O O . MET A 1 108 ? -10.078 -23.147 11.639 1.00 96.31 108 MET A O 1
ATOM 851 N N . LYS A 1 109 ? -10.295 -22.303 13.725 1.00 95.81 109 LYS A N 1
ATOM 852 C CA . LYS A 1 109 ? -11.766 -22.180 13.713 1.00 95.81 109 LYS A CA 1
ATOM 853 C C . LYS A 1 109 ? -12.237 -20.737 13.980 1.00 95.81 109 LYS A C 1
ATOM 855 O O . LYS A 1 109 ? -12.626 -20.413 15.106 1.00 95.81 109 LYS A O 1
ATOM 860 N N . PRO A 1 110 ? -12.307 -19.874 12.944 1.00 95.06 110 PRO A N 1
ATOM 861 C CA . PRO A 1 110 ? -12.700 -18.467 13.093 1.00 95.06 110 PRO A CA 1
ATOM 862 C C . PRO A 1 110 ? -14.063 -18.246 13.751 1.00 95.06 110 PRO A C 1
ATOM 864 O O . PRO A 1 110 ? -14.198 -17.366 14.594 1.00 95.06 110 PRO A O 1
ATOM 867 N N . GLY A 1 111 ? -15.069 -19.068 13.430 1.00 93.69 111 GLY A N 1
ATOM 868 C CA . GLY A 1 111 ? -16.413 -18.919 14.005 1.00 93.69 111 GLY A CA 1
ATOM 869 C C . GLY A 1 111 ? -16.447 -19.072 15.531 1.00 93.69 111 GLY A C 1
ATOM 870 O O . GLY A 1 111 ? -17.197 -18.367 16.204 1.00 93.69 111 GLY A O 1
ATOM 871 N N . VAL A 1 112 ? -15.594 -19.942 16.083 1.00 93.81 112 VAL A N 1
ATOM 872 C CA . VAL A 1 112 ? -15.453 -20.127 17.535 1.00 93.81 112 VAL A CA 1
ATOM 873 C C . VAL A 1 112 ? -14.754 -18.919 18.158 1.00 93.81 112 VAL A C 1
ATOM 875 O O . VAL A 1 112 ? -15.238 -18.386 19.153 1.00 93.81 112 VAL A O 1
ATOM 878 N N . ALA A 1 113 ? -13.667 -18.446 17.539 1.00 93.69 113 ALA A N 1
ATOM 879 C CA . ALA A 1 113 ? -12.909 -17.292 18.020 1.00 93.69 113 ALA A CA 1
ATOM 880 C C . ALA A 1 113 ? -13.707 -15.978 17.981 1.00 93.69 113 ALA A C 1
ATOM 882 O O . ALA A 1 113 ? -13.533 -15.138 18.855 1.00 93.69 113 ALA A O 1
ATOM 883 N N . ILE A 1 114 ? -14.588 -15.793 16.990 1.00 93.38 114 ILE A N 1
ATOM 884 C CA . ILE A 1 114 ? -15.476 -14.621 16.898 1.00 93.38 114 ILE A CA 1
ATOM 885 C C . ILE A 1 114 ? -16.579 -14.706 17.967 1.00 93.38 114 ILE A C 1
ATOM 887 O O . ILE A 1 114 ? -16.914 -13.710 18.618 1.00 93.38 114 ILE A O 1
ATOM 891 N N . GLY A 1 115 ? -17.121 -15.909 18.180 1.00 91.50 115 GLY A N 1
ATOM 892 C CA . GLY A 1 115 ? -18.238 -16.164 19.083 1.00 91.50 115 GLY A CA 1
ATOM 893 C C . GLY A 1 115 ? -19.592 -15.746 18.503 1.00 91.50 115 GLY A C 1
ATOM 894 O O . GLY A 1 115 ? -19.689 -15.037 17.499 1.00 91.50 115 GLY A O 1
ATOM 895 N N . LYS A 1 116 ? -20.682 -16.180 19.151 1.00 91.19 116 LYS A N 1
ATOM 896 C CA . LYS A 1 116 ? -22.047 -15.798 18.745 1.00 91.19 116 LYS A CA 1
ATOM 897 C C . LYS A 1 116 ? -22.186 -14.273 18.765 1.00 91.19 116 LYS A C 1
ATOM 899 O O . LYS A 1 116 ? -21.854 -13.653 19.772 1.00 91.19 116 LYS A O 1
ATOM 904 N N . GLN A 1 117 ? -22.660 -13.696 17.658 1.00 88.31 117 GLN A N 1
ATOM 905 C CA . GLN A 1 117 ? -22.821 -12.243 17.479 1.00 88.31 117 GLN A CA 1
ATOM 906 C C . GLN A 1 117 ? -21.542 -11.429 17.774 1.00 88.31 117 GLN A C 1
ATOM 908 O O . GLN A 1 117 ? -21.620 -10.292 18.226 1.00 88.31 117 GLN A O 1
ATOM 913 N N . GLY A 1 118 ? -20.351 -12.005 17.561 1.00 88.44 118 GLY A N 1
ATOM 914 C CA . GLY A 1 118 ? -19.088 -11.293 17.786 1.00 88.44 118 GLY A CA 1
ATOM 915 C C . GLY A 1 118 ? -18.726 -11.086 19.258 1.00 88.44 118 GLY A C 1
ATOM 916 O O . GLY A 1 118 ? -17.888 -10.240 19.556 1.00 88.44 118 GLY A O 1
ATOM 917 N N . LYS A 1 119 ? -19.334 -11.841 20.186 1.00 93.25 119 LYS A N 1
ATOM 918 C CA . LYS A 1 119 ? -19.114 -11.705 21.637 1.00 93.25 119 LYS A CA 1
ATOM 919 C C . LYS A 1 119 ? -17.631 -11.603 22.017 1.00 93.25 119 LYS A C 1
ATOM 921 O O . LYS A 1 119 ? -17.261 -10.686 22.744 1.00 93.25 119 LYS A O 1
ATOM 926 N N . TYR A 1 120 ? -16.801 -12.537 21.551 1.00 93.25 120 TYR A N 1
ATOM 927 C CA . TYR A 1 120 ? -15.382 -12.573 21.915 1.00 93.25 120 TYR A CA 1
ATOM 928 C C . TYR A 1 120 ? -14.590 -11.484 21.197 1.00 93.25 120 TYR A C 1
ATOM 930 O O . TYR A 1 120 ? -13.753 -10.843 21.820 1.00 93.25 120 TYR A O 1
ATOM 938 N N . LEU A 1 121 ? -14.901 -11.212 19.927 1.00 90.31 121 LEU A N 1
ATOM 939 C CA . LEU A 1 121 ? -14.278 -10.127 19.166 1.00 90.31 121 LEU A CA 1
ATOM 940 C C . LEU A 1 121 ? -14.485 -8.762 19.851 1.00 90.31 121 LEU A C 1
ATOM 942 O O . LEU A 1 121 ? -13.533 -8.003 20.030 1.00 90.31 121 LEU A O 1
ATOM 946 N N . ASN A 1 122 ? -15.714 -8.485 20.293 1.00 89.56 122 ASN A N 1
ATOM 947 C CA . ASN A 1 122 ? -16.068 -7.259 21.009 1.00 89.56 122 ASN A CA 1
ATOM 948 C C . ASN A 1 122 ? -15.438 -7.213 22.408 1.00 89.56 122 ASN A C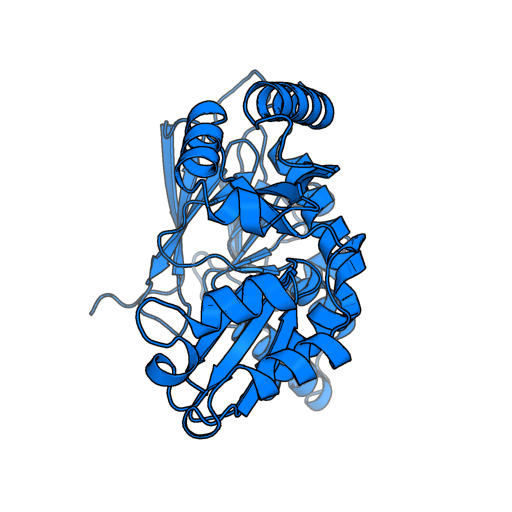 1
ATOM 950 O O . ASN A 1 122 ? -14.979 -6.161 22.849 1.00 89.56 122 ASN A O 1
ATOM 954 N N . GLU A 1 123 ? -15.370 -8.352 23.109 1.00 92.00 123 GLU A N 1
ATOM 955 C CA . GLU A 1 123 ? -14.689 -8.422 24.404 1.00 92.00 123 GLU A CA 1
ATOM 956 C C . GLU A 1 123 ? -13.183 -8.158 24.278 1.00 92.00 123 GLU A C 1
ATOM 958 O O . GLU A 1 123 ? -12.631 -7.445 25.118 1.00 92.00 123 GLU A O 1
ATOM 963 N N . ILE A 1 124 ? -12.529 -8.691 23.238 1.00 92.62 124 ILE A N 1
ATOM 964 C CA . ILE A 1 124 ? -11.121 -8.412 22.938 1.00 92.62 124 ILE A CA 1
ATOM 965 C C . ILE A 1 124 ? -10.949 -6.911 22.733 1.00 92.62 124 ILE A C 1
ATOM 967 O O . ILE A 1 124 ? -10.201 -6.304 23.496 1.00 92.62 124 ILE A O 1
ATOM 971 N N . ARG A 1 125 ? -11.696 -6.310 21.794 1.00 89.56 125 ARG A N 1
ATOM 972 C CA . ARG A 1 125 ? -11.624 -4.871 21.486 1.00 89.56 125 ARG A CA 1
ATOM 973 C C . ARG A 1 125 ? -11.656 -4.014 22.757 1.00 89.56 125 ARG A C 1
ATOM 975 O O . ARG A 1 125 ? -10.703 -3.283 23.006 1.00 89.56 125 ARG A O 1
ATOM 982 N N . ARG A 1 126 ? -12.651 -4.225 23.623 1.00 88.31 126 ARG A N 1
ATOM 983 C CA . ARG A 1 126 ? -12.811 -3.488 24.889 1.00 88.31 126 ARG A CA 1
ATOM 984 C C . ARG A 1 126 ? -11.678 -3.708 25.898 1.00 88.31 126 ARG A C 1
ATOM 986 O O . ARG A 1 126 ? -11.399 -2.849 26.727 1.00 88.31 126 ARG A O 1
ATOM 993 N N . LYS A 1 127 ? -11.059 -4.896 25.928 1.00 90.56 127 LYS A N 1
ATOM 994 C CA . LYS A 1 127 ? -10.046 -5.233 26.951 1.00 90.56 127 LYS A CA 1
ATOM 995 C C . LYS A 1 127 ? -8.619 -4.852 26.582 1.00 90.56 127 LYS A C 1
ATOM 997 O O . LYS A 1 127 ? -7.791 -4.751 27.498 1.00 90.56 127 LYS A O 1
ATOM 1002 N N . ILE A 1 128 ? -8.314 -4.735 25.291 1.00 91.19 128 ILE A N 1
ATOM 1003 C CA . ILE A 1 128 ? -6.953 -4.445 24.816 1.00 91.19 128 ILE A CA 1
ATOM 1004 C C . ILE A 1 128 ? -6.845 -3.125 24.047 1.00 91.19 128 ILE A C 1
ATOM 1006 O O . ILE A 1 128 ? -5.729 -2.651 23.855 1.00 91.19 128 ILE A O 1
ATOM 1010 N N . ASN A 1 129 ? -7.971 -2.536 23.631 1.00 89.56 129 ASN A N 1
ATOM 1011 C CA . ASN A 1 129 ? -8.072 -1.324 22.812 1.00 89.56 129 ASN A CA 1
ATOM 1012 C C . ASN A 1 129 ? -7.438 -1.413 21.419 1.00 89.56 129 ASN A C 1
ATOM 1014 O O . ASN A 1 129 ? -7.459 -0.433 20.694 1.00 89.56 129 ASN A O 1
ATOM 1018 N N . TRP A 1 130 ? -6.932 -2.572 21.004 1.00 91.31 130 TRP A N 1
ATOM 1019 C CA . TRP A 1 130 ? -6.585 -2.851 19.611 1.00 91.31 130 TRP A CA 1
ATOM 1020 C C . TRP A 1 130 ? -7.841 -3.134 18.789 1.00 91.31 130 TRP A C 1
ATOM 1022 O O . TRP A 1 130 ? -8.828 -3.644 19.321 1.00 91.31 130 TRP A O 1
ATOM 1032 N N . SER A 1 131 ? -7.775 -2.892 17.481 1.00 89.62 131 SER A N 1
ATOM 1033 C CA . SER A 1 131 ? -8.784 -3.338 16.516 1.00 89.62 131 SER A CA 1
ATOM 1034 C C . SER A 1 131 ? -8.520 -4.797 16.113 1.00 89.62 131 SER A C 1
ATOM 1036 O O . SER A 1 131 ? -7.590 -5.051 15.345 1.00 89.62 131 SER A O 1
ATOM 1038 N N . PRO A 1 132 ? -9.286 -5.789 16.618 1.00 93.06 132 PRO A N 1
ATOM 1039 C CA . PRO A 1 132 ? -9.005 -7.188 16.333 1.00 93.06 132 PRO A CA 1
ATOM 1040 C C . PRO A 1 132 ? -9.558 -7.613 14.972 1.00 93.06 132 PRO A C 1
ATOM 1042 O O . PRO A 1 132 ? -10.706 -7.321 14.624 1.00 93.06 132 PRO A O 1
ATOM 1045 N N . ARG A 1 133 ? -8.767 -8.399 14.246 1.00 94.19 133 ARG A N 1
ATOM 1046 C CA . ARG A 1 133 ? -9.146 -9.075 13.008 1.00 94.19 133 ARG A CA 1
ATOM 1047 C C . ARG A 1 133 ? -8.866 -10.563 13.144 1.00 94.19 133 ARG A C 1
ATOM 1049 O O . ARG A 1 133 ? -7.723 -10.978 13.281 1.00 94.19 133 ARG A O 1
ATOM 1056 N N . ILE A 1 134 ? -9.910 -11.379 13.083 1.00 94.88 134 ILE A N 1
ATOM 1057 C CA . ILE A 1 134 ? -9.772 -12.836 13.149 1.00 94.88 134 ILE A CA 1
ATOM 1058 C C . ILE A 1 134 ? -9.704 -13.384 11.728 1.00 94.88 134 ILE A C 1
ATOM 1060 O O . ILE A 1 134 ? -10.601 -13.131 10.921 1.00 94.88 134 ILE A O 1
ATOM 1064 N N . ILE A 1 135 ? -8.657 -14.150 11.433 1.00 95.06 135 ILE A N 1
ATOM 1065 C CA . ILE A 1 135 ? -8.491 -14.837 10.152 1.00 95.06 135 ILE A CA 1
ATOM 1066 C C . ILE A 1 135 ? -8.237 -16.325 10.372 1.00 95.06 135 ILE A C 1
ATOM 1068 O O . ILE A 1 135 ? -7.819 -16.758 11.445 1.00 95.06 135 ILE A O 1
ATOM 1072 N N . ARG A 1 136 ? -8.508 -17.129 9.343 1.00 96.12 136 ARG A N 1
ATOM 1073 C CA . ARG A 1 136 ? -8.190 -18.554 9.382 1.00 96.12 136 ARG A CA 1
ATOM 1074 C C . ARG A 1 136 ? -6.683 -18.751 9.257 1.00 96.12 136 ARG A C 1
ATOM 1076 O O . ARG A 1 136 ? -6.073 -18.140 8.382 1.00 96.12 136 ARG A O 1
ATOM 1083 N N . THR A 1 137 ? -6.117 -19.637 10.069 1.00 95.25 137 THR A N 1
ATOM 1084 C CA . THR A 1 137 ? -4.728 -20.082 9.935 1.00 95.25 137 THR A CA 1
ATOM 1085 C C . THR A 1 137 ? -4.477 -20.595 8.514 1.00 95.25 137 THR A C 1
ATOM 1087 O O . THR A 1 137 ? -5.201 -21.488 8.050 1.00 95.25 137 THR A O 1
ATOM 1090 N N . PRO A 1 138 ? -3.478 -20.048 7.803 1.00 93.25 138 PRO A N 1
ATOM 1091 C CA . PRO A 1 138 ? -3.076 -20.570 6.508 1.00 93.25 138 PRO A CA 1
ATOM 1092 C C . PRO A 1 138 ? -2.594 -22.024 6.633 1.00 93.25 138 PRO A C 1
ATOM 1094 O O . PRO A 1 138 ? -1.858 -22.335 7.572 1.00 93.25 138 PRO A O 1
ATOM 1097 N N . PRO A 1 139 ? -2.946 -22.919 5.690 1.00 93.31 139 PRO A N 1
ATOM 1098 C CA . PRO A 1 139 ? -2.469 -24.304 5.718 1.00 93.31 139 PRO A CA 1
ATOM 1099 C C . PRO A 1 139 ? -0.948 -24.403 5.538 1.00 93.31 139 PRO A C 1
ATOM 1101 O O . PRO A 1 139 ? -0.334 -25.356 6.004 1.00 93.31 139 PRO A O 1
ATOM 1104 N N . LEU A 1 140 ? -0.345 -23.414 4.871 1.00 93.75 140 LEU A N 1
ATOM 1105 C CA . LEU A 1 140 ? 1.093 -23.288 4.687 1.00 93.75 140 LEU A CA 1
ATOM 1106 C C . LEU A 1 140 ? 1.556 -21.945 5.238 1.00 93.75 140 LEU A C 1
ATOM 1108 O O . LEU A 1 140 ? 1.014 -20.895 4.889 1.00 93.75 140 LEU A O 1
ATOM 1112 N N . GLN A 1 141 ? 2.576 -21.992 6.086 1.00 91.31 141 GLN A N 1
ATOM 1113 C CA . GLN A 1 141 ? 3.207 -20.801 6.635 1.00 91.31 141 GLN A CA 1
ATOM 1114 C C . GLN A 1 141 ? 4.227 -20.255 5.635 1.00 91.31 141 GLN A C 1
ATOM 1116 O O . GLN A 1 141 ? 5.096 -20.985 5.159 1.00 91.31 141 GLN A O 1
ATOM 1121 N N . SER A 1 142 ? 4.121 -18.965 5.318 1.00 94.94 142 SER A N 1
ATOM 1122 C CA . SER A 1 142 ? 5.057 -18.282 4.424 1.00 94.94 142 SER A CA 1
ATOM 1123 C C . SER A 1 142 ? 6.092 -17.508 5.230 1.00 94.94 142 SER A C 1
ATOM 1125 O O . SER A 1 142 ? 5.751 -16.575 5.962 1.00 94.94 142 SER A O 1
ATOM 1127 N N . LYS A 1 143 ? 7.368 -17.863 5.049 1.00 95.12 143 LYS A N 1
ATOM 1128 C CA . LYS A 1 143 ? 8.490 -17.161 5.679 1.00 95.12 143 LYS A CA 1
ATOM 1129 C C . LYS A 1 143 ? 8.555 -15.696 5.238 1.00 95.12 143 LYS A C 1
ATOM 1131 O O . LYS A 1 143 ? 8.715 -14.821 6.077 1.00 95.12 143 LYS A O 1
ATOM 1136 N N . THR A 1 144 ? 8.345 -15.422 3.950 1.00 95.12 144 THR A N 1
ATOM 1137 C CA . THR A 1 144 ? 8.343 -14.059 3.397 1.00 95.12 144 THR A CA 1
ATOM 1138 C C . THR A 1 144 ? 7.282 -13.184 4.054 1.00 95.12 144 THR A C 1
ATOM 1140 O O . THR A 1 144 ? 7.569 -12.060 4.453 1.00 95.12 144 THR A O 1
ATOM 1143 N N . VAL A 1 145 ? 6.064 -13.706 4.226 1.00 94.88 145 VAL A N 1
ATOM 1144 C CA . VAL A 1 145 ? 4.978 -12.958 4.877 1.00 94.88 145 VAL A CA 1
ATOM 1145 C C . VAL A 1 145 ? 5.340 -12.641 6.327 1.00 94.88 145 VAL A C 1
ATOM 1147 O O . VAL A 1 145 ? 5.113 -11.521 6.778 1.00 94.88 145 VAL A O 1
ATOM 1150 N N . GLN A 1 146 ? 5.926 -13.597 7.054 1.00 93.44 146 GLN A N 1
ATOM 1151 C CA . GLN A 1 146 ? 6.379 -13.386 8.431 1.00 93.44 146 GLN A CA 1
ATOM 1152 C C . GLN A 1 146 ? 7.509 -12.348 8.515 1.00 93.44 146 GLN A C 1
ATOM 1154 O O . GLN A 1 146 ? 7.457 -11.472 9.375 1.00 93.44 146 GLN A O 1
ATOM 1159 N N . GLU A 1 147 ? 8.487 -12.401 7.607 1.00 95.38 147 GLU A N 1
ATOM 1160 C CA . GLU A 1 147 ? 9.601 -11.446 7.537 1.00 95.38 147 GLU A CA 1
ATOM 1161 C C . GLU A 1 147 ? 9.106 -10.021 7.226 1.00 95.38 147 GLU A C 1
ATOM 1163 O O . GLU A 1 147 ? 9.463 -9.087 7.943 1.00 95.38 147 GLU A O 1
ATOM 1168 N N . ILE A 1 148 ? 8.214 -9.848 6.240 1.00 95.38 148 ILE A N 1
ATOM 1169 C CA . ILE A 1 148 ? 7.600 -8.546 5.910 1.00 95.38 148 ILE A CA 1
ATOM 1170 C C . ILE A 1 148 ? 6.820 -7.996 7.105 1.00 95.38 148 ILE A C 1
ATOM 1172 O O . ILE A 1 148 ? 6.961 -6.830 7.469 1.00 95.38 148 ILE A O 1
ATOM 1176 N N . ARG A 1 149 ? 6.001 -8.841 7.736 1.00 92.75 149 ARG A N 1
ATOM 1177 C CA . ARG A 1 149 ? 5.203 -8.479 8.911 1.00 92.75 149 ARG A CA 1
ATOM 1178 C C . ARG A 1 149 ? 6.080 -8.053 10.090 1.00 92.75 149 ARG A C 1
ATOM 1180 O O . ARG A 1 149 ? 5.820 -7.016 10.703 1.00 92.75 149 ARG A O 1
ATOM 1187 N N . GLY A 1 150 ? 7.119 -8.827 10.397 1.00 94.25 150 GLY A N 1
ATOM 1188 C CA . GLY A 1 150 ? 8.082 -8.499 11.449 1.00 94.25 150 GLY A CA 1
ATOM 1189 C C . GLY A 1 150 ? 8.799 -7.181 11.170 1.00 94.25 150 GLY A C 1
ATOM 1190 O O . GLY A 1 150 ? 8.881 -6.327 12.049 1.00 94.25 150 GLY A O 1
ATOM 1191 N N . PHE A 1 151 ? 9.224 -6.974 9.923 1.00 95.62 151 PHE A N 1
ATOM 1192 C CA . PHE A 1 151 ? 9.875 -5.740 9.501 1.00 95.62 151 PHE A CA 1
ATOM 1193 C C . PHE A 1 151 ? 8.953 -4.514 9.615 1.00 95.62 151 PHE A C 1
ATOM 1195 O O . PHE A 1 151 ? 9.350 -3.514 10.205 1.00 95.62 151 PHE A O 1
ATOM 1202 N N . LEU A 1 152 ? 7.702 -4.595 9.146 1.00 93.38 152 LEU A N 1
ATOM 1203 C CA . LEU A 1 152 ? 6.733 -3.496 9.274 1.00 93.38 152 LEU A CA 1
ATOM 1204 C C . LEU A 1 152 ? 6.411 -3.157 10.735 1.00 93.38 152 LEU A C 1
ATOM 1206 O O . LEU A 1 152 ? 6.257 -1.984 11.063 1.00 93.38 152 LEU A O 1
ATOM 1210 N N . ARG A 1 153 ? 6.366 -4.159 11.624 1.00 92.38 153 ARG A N 1
ATOM 1211 C CA . ARG A 1 153 ? 6.199 -3.931 13.069 1.00 92.38 153 ARG A CA 1
ATOM 1212 C C . ARG A 1 153 ? 7.382 -3.152 13.644 1.00 92.38 153 ARG A C 1
ATOM 1214 O O . ARG A 1 153 ? 7.171 -2.179 14.364 1.00 92.38 153 ARG A O 1
ATOM 1221 N N . MET A 1 154 ? 8.609 -3.542 13.287 1.00 94.44 154 MET A N 1
ATOM 1222 C CA . MET A 1 154 ? 9.823 -2.839 13.715 1.00 94.44 154 MET A CA 1
ATOM 1223 C C . MET A 1 154 ? 9.878 -1.396 13.201 1.00 94.44 154 MET A C 1
ATOM 1225 O O . MET A 1 154 ? 10.356 -0.523 13.914 1.00 94.44 154 MET A O 1
ATOM 1229 N N . MET A 1 155 ? 9.394 -1.144 11.983 1.00 95.44 155 MET A N 1
ATOM 1230 C CA . MET A 1 155 ? 9.435 0.170 11.327 1.00 95.44 155 MET A CA 1
ATOM 1231 C C . MET A 1 155 ? 8.138 0.979 11.507 1.00 95.44 155 MET A C 1
ATOM 1233 O O . MET A 1 155 ? 7.867 1.882 10.720 1.00 95.44 155 MET A O 1
ATOM 1237 N N . SER A 1 156 ? 7.305 0.649 12.496 1.00 92.69 156 SER A N 1
ATOM 1238 C CA . SER A 1 156 ? 5.950 1.208 12.631 1.00 92.69 156 SER A CA 1
ATOM 1239 C C . SER A 1 156 ? 5.916 2.735 12.787 1.00 92.69 156 SER A C 1
ATOM 1241 O O . SER A 1 156 ? 5.104 3.386 12.128 1.00 92.69 156 SER A O 1
ATOM 1243 N N . ASP A 1 157 ? 6.827 3.316 13.573 1.00 93.00 157 ASP A N 1
ATOM 1244 C CA . ASP A 1 157 ? 6.931 4.774 13.743 1.00 93.00 157 ASP A CA 1
ATOM 1245 C C . ASP A 1 157 ? 7.294 5.478 12.428 1.00 93.00 157 ASP A C 1
ATOM 1247 O O . ASP A 1 157 ? 6.640 6.437 12.015 1.00 93.00 157 ASP A O 1
ATOM 1251 N N . GLU A 1 158 ? 8.301 4.961 11.719 1.00 95.44 158 GLU A N 1
ATOM 1252 C CA . GLU A 1 158 ? 8.722 5.502 10.424 1.00 95.44 158 GLU A CA 1
ATOM 1253 C C . GLU A 1 158 ? 7.608 5.356 9.379 1.00 95.44 158 GLU A C 1
ATOM 1255 O O . GLU A 1 158 ? 7.299 6.291 8.638 1.00 95.44 158 GLU A O 1
ATOM 1260 N N . ARG A 1 159 ? 6.942 4.198 9.359 1.00 94.94 159 ARG A N 1
ATOM 1261 C CA . ARG A 1 159 ? 5.817 3.921 8.467 1.00 94.94 159 ARG A CA 1
ATOM 1262 C C . ARG A 1 159 ? 4.662 4.892 8.700 1.00 94.94 159 ARG A C 1
ATOM 1264 O O . ARG A 1 159 ? 4.071 5.359 7.726 1.00 94.94 159 ARG A O 1
ATOM 1271 N N . LYS A 1 160 ? 4.355 5.223 9.956 1.00 94.06 160 LYS A N 1
ATOM 1272 C CA . LYS A 1 160 ? 3.326 6.212 10.297 1.00 94.06 160 LYS A CA 1
ATOM 1273 C C . LYS A 1 160 ? 3.663 7.589 9.721 1.00 94.06 160 LYS A C 1
ATOM 1275 O O . LYS A 1 160 ? 2.803 8.220 9.107 1.00 94.06 160 LYS A O 1
ATOM 1280 N N . GLU A 1 161 ? 4.914 8.029 9.829 1.00 95.75 161 GLU A N 1
ATOM 1281 C CA . GLU A 1 161 ? 5.354 9.305 9.247 1.00 95.75 161 GLU A CA 1
ATOM 1282 C C . GLU A 1 161 ? 5.337 9.298 7.710 1.00 95.75 161 GLU A C 1
ATOM 1284 O O . GLU A 1 161 ? 4.904 10.279 7.095 1.00 95.75 161 GLU A O 1
ATOM 1289 N N . ILE A 1 162 ? 5.696 8.177 7.073 1.00 96.56 162 ILE A N 1
ATOM 1290 C CA . ILE A 1 162 ? 5.541 7.991 5.620 1.00 96.56 162 ILE A CA 1
ATOM 1291 C C . ILE A 1 162 ? 4.069 8.154 5.222 1.00 96.56 162 ILE A C 1
ATOM 1293 O O . ILE A 1 162 ? 3.752 8.939 4.326 1.00 96.56 162 ILE A O 1
ATOM 1297 N N . LEU A 1 163 ? 3.148 7.468 5.906 1.00 96.06 163 LEU A N 1
ATOM 1298 C CA . LEU A 1 163 ? 1.715 7.570 5.621 1.00 96.06 163 LEU A CA 1
ATOM 1299 C C . LEU A 1 163 ? 1.195 8.999 5.822 1.00 96.06 163 LEU A C 1
ATOM 1301 O O . LEU A 1 163 ? 0.419 9.478 4.993 1.00 96.06 163 LEU A O 1
ATOM 1305 N N . ARG A 1 164 ? 1.652 9.707 6.860 1.00 95.62 164 ARG A N 1
ATOM 1306 C CA . ARG A 1 164 ? 1.309 11.120 7.093 1.00 95.62 164 ARG A CA 1
ATOM 1307 C C . ARG A 1 164 ? 1.778 12.026 5.966 1.00 95.62 164 ARG A C 1
ATOM 1309 O O . ARG A 1 164 ? 1.020 12.863 5.472 1.00 95.62 164 ARG A O 1
ATOM 1316 N N . LYS A 1 165 ? 3.014 11.838 5.507 1.00 95.69 165 LYS A N 1
ATOM 1317 C CA . LYS A 1 165 ? 3.578 12.576 4.371 1.00 95.69 165 LYS A CA 1
ATOM 1318 C C . LYS A 1 165 ? 2.793 12.324 3.084 1.00 95.69 165 LYS A C 1
ATOM 1320 O O . LYS A 1 165 ? 2.448 13.286 2.396 1.00 95.69 165 LYS A O 1
ATOM 1325 N N . VAL A 1 166 ? 2.458 11.066 2.791 1.00 96.25 166 VAL A N 1
ATOM 1326 C CA . VAL A 1 166 ? 1.601 10.702 1.649 1.00 96.25 166 VAL A CA 1
ATOM 1327 C C . VAL A 1 166 ? 0.237 11.375 1.778 1.00 96.25 166 VAL A C 1
ATOM 1329 O O . VAL A 1 166 ? -0.200 12.048 0.850 1.00 96.25 166 VAL A O 1
ATOM 1332 N N . GLY A 1 167 ? -0.400 11.286 2.946 1.00 95.00 167 GLY A N 1
ATOM 1333 C CA . GLY A 1 167 ? -1.705 11.893 3.192 1.00 95.00 167 GLY A CA 1
ATOM 1334 C C . GLY A 1 167 ? -1.718 13.404 2.964 1.00 95.00 167 GLY A C 1
ATOM 1335 O O . GLY A 1 167 ? -2.610 13.913 2.285 1.00 95.00 167 GLY A O 1
ATOM 1336 N N . ARG A 1 168 ? -0.690 14.124 3.430 1.00 93.75 168 ARG A N 1
ATOM 1337 C CA . ARG A 1 168 ? -0.531 15.562 3.151 1.00 93.75 168 ARG A CA 1
ATOM 1338 C C . ARG A 1 168 ? -0.359 15.851 1.657 1.00 93.75 168 ARG A C 1
ATOM 1340 O O . ARG A 1 168 ? -0.960 16.802 1.166 1.00 93.75 168 ARG A O 1
ATOM 1347 N N . ARG A 1 169 ? 0.416 15.038 0.925 1.00 92.62 169 ARG A N 1
ATOM 1348 C CA . ARG A 1 169 ? 0.589 15.187 -0.536 1.00 92.62 169 ARG A CA 1
ATOM 1349 C C . ARG A 1 169 ? -0.726 14.993 -1.294 1.00 92.62 169 ARG A C 1
ATOM 1351 O O . ARG A 1 169 ? -1.007 15.787 -2.182 1.00 92.62 169 ARG A O 1
ATOM 1358 N N . LEU A 1 170 ? -1.546 14.010 -0.914 1.00 92.56 170 LEU A N 1
ATOM 1359 C CA . LEU A 1 170 ? -2.856 13.750 -1.534 1.00 92.56 170 LEU A CA 1
ATOM 1360 C C . LEU A 1 170 ? -3.855 14.897 -1.341 1.00 92.56 170 LEU A C 1
ATOM 1362 O O . LEU A 1 170 ? -4.725 15.111 -2.176 1.00 92.56 170 LEU A O 1
ATOM 1366 N N . HIS A 1 171 ? -3.737 15.631 -0.234 1.00 88.00 171 HIS A N 1
ATOM 1367 C CA . HIS A 1 171 ? -4.666 16.697 0.147 1.00 88.00 171 HIS A CA 1
ATOM 1368 C C . HIS A 1 171 ? -4.167 18.102 -0.220 1.00 88.00 171 HIS A C 1
ATOM 1370 O O . HIS A 1 171 ? -4.701 19.097 0.281 1.00 88.00 171 HIS A O 1
ATOM 1376 N N . ARG A 1 172 ? -3.149 18.211 -1.085 1.00 86.88 172 ARG A N 1
ATOM 1377 C CA . ARG A 1 172 ? -2.788 19.492 -1.709 1.00 86.88 172 ARG A CA 1
ATOM 1378 C C . ARG A 1 172 ? -3.884 19.907 -2.699 1.00 86.88 172 ARG A C 1
ATOM 1380 O O . ARG A 1 172 ? -4.574 19.058 -3.253 1.00 86.88 172 ARG A O 1
ATOM 1387 N N . GLY A 1 173 ? -4.059 21.210 -2.906 1.00 83.00 173 GLY A N 1
ATOM 1388 C CA . GLY A 1 173 ? -4.970 21.699 -3.943 1.00 83.00 173 GLY A CA 1
ATOM 1389 C C . GLY A 1 173 ? -4.509 21.304 -5.348 1.00 83.00 173 GLY A C 1
ATOM 1390 O O . GLY A 1 173 ? -3.315 21.129 -5.576 1.00 83.00 173 GLY A O 1
ATOM 1391 N N . VAL A 1 174 ? -5.470 21.196 -6.262 1.00 85.69 174 VAL A N 1
ATOM 1392 C CA . VAL A 1 174 ? -5.254 21.044 -7.709 1.00 85.69 174 VAL A CA 1
ATOM 1393 C C . VAL A 1 174 ? -5.050 22.435 -8.314 1.00 85.69 174 VAL A C 1
ATOM 1395 O O . VAL A 1 174 ? -5.677 23.400 -7.859 1.00 85.69 174 VAL A O 1
ATOM 1398 N N . SER A 1 175 ? -4.152 22.555 -9.288 1.00 85.81 175 SER A N 1
ATOM 1399 C CA . SER A 1 175 ? -3.849 23.827 -9.943 1.00 85.81 175 SER A CA 1
ATOM 1400 C C . SER A 1 175 ? -4.987 24.260 -10.866 1.00 85.81 175 SER A C 1
ATOM 1402 O O . SER A 1 175 ? -5.657 23.444 -11.495 1.00 85.81 175 SER A O 1
ATOM 1404 N N . GLU A 1 176 ? -5.196 25.570 -10.987 1.00 83.06 176 GLU A N 1
ATOM 1405 C CA . GLU A 1 176 ? -6.014 26.118 -12.068 1.00 83.06 176 GLU A CA 1
ATOM 1406 C C . GLU A 1 176 ? -5.203 26.063 -13.374 1.00 83.06 176 GLU A C 1
ATOM 1408 O O . GLU A 1 176 ? -4.003 26.356 -13.377 1.00 83.06 176 GLU A O 1
ATOM 1413 N N . GLY A 1 177 ? -5.822 25.673 -14.491 1.00 82.06 177 GLY A N 1
ATOM 1414 C CA . GLY A 1 177 ? -5.126 25.626 -15.778 1.00 82.06 177 GLY A CA 1
ATOM 1415 C C . GLY A 1 177 ? -5.660 24.605 -16.778 1.00 82.06 177 GLY A C 1
ATOM 1416 O O . GLY A 1 177 ? -6.851 24.292 -16.812 1.00 82.06 177 GLY A O 1
ATOM 1417 N N . GLU A 1 178 ? -4.758 24.162 -17.653 1.00 83.38 178 GLU A N 1
ATOM 1418 C CA . GLU A 1 178 ? -5.047 23.240 -18.746 1.00 83.38 178 GLU A CA 1
ATOM 1419 C C . GLU A 1 178 ? -5.264 21.810 -18.241 1.00 83.38 178 GLU A C 1
ATOM 1421 O O . GLU A 1 178 ? -4.374 21.170 -17.686 1.00 83.38 178 GLU A O 1
ATOM 1426 N N . GLN A 1 179 ? -6.435 21.259 -18.545 1.00 87.44 179 GLN A N 1
ATOM 1427 C CA . GLN A 1 179 ? -6.735 19.863 -18.261 1.00 87.44 179 GLN A CA 1
ATOM 1428 C C . GLN A 1 179 ? -6.231 18.970 -19.397 1.00 87.44 179 GLN A C 1
ATOM 1430 O O . GLN A 1 179 ? -6.859 18.879 -20.454 1.00 87.44 179 GLN A O 1
ATOM 1435 N N . PHE A 1 180 ? -5.121 18.270 -19.161 1.00 92.75 180 PHE A N 1
ATOM 1436 C CA . PHE A 1 180 ? -4.606 17.247 -20.068 1.00 92.75 180 PHE A CA 1
ATOM 1437 C C . PHE A 1 180 ? -4.319 15.933 -19.343 1.00 92.75 180 PHE A C 1
ATOM 1439 O O . PHE A 1 180 ? -4.073 15.891 -18.137 1.00 92.75 180 PHE A O 1
ATOM 1446 N N . VAL A 1 181 ? -4.294 14.852 -20.122 1.00 96.00 181 VAL A N 1
ATOM 1447 C CA . VAL A 1 181 ? -3.800 13.544 -19.694 1.00 96.00 181 VAL A CA 1
ATOM 1448 C C . VAL A 1 181 ? -2.844 13.025 -20.758 1.00 96.00 181 VAL A C 1
ATOM 1450 O O . VAL A 1 181 ? -3.185 12.976 -21.941 1.00 96.00 181 VAL A O 1
ATOM 1453 N N . ARG A 1 182 ? -1.636 12.638 -20.349 1.00 96.38 182 ARG A N 1
ATOM 1454 C CA . ARG A 1 182 ? -0.609 12.064 -21.223 1.00 96.38 182 ARG A CA 1
ATOM 1455 C C . ARG A 1 182 ? -0.123 10.737 -20.661 1.00 96.38 182 ARG A C 1
ATOM 1457 O O . ARG A 1 182 ? 0.076 10.606 -19.458 1.00 96.38 182 ARG A O 1
ATOM 1464 N N . VAL A 1 183 ? 0.125 9.785 -21.554 1.00 98.00 183 VAL A N 1
ATOM 1465 C CA . VAL A 1 183 ? 0.848 8.551 -21.242 1.00 98.00 183 VAL A CA 1
ATOM 1466 C C . VAL A 1 183 ? 2.149 8.530 -22.035 1.00 98.00 183 VAL A C 1
ATOM 1468 O O . VAL A 1 183 ? 2.128 8.662 -23.259 1.00 98.00 183 VAL A O 1
ATOM 1471 N N . THR A 1 184 ? 3.271 8.348 -21.345 1.00 98.44 184 THR A N 1
ATOM 1472 C CA . THR A 1 184 ? 4.592 8.166 -21.957 1.00 98.44 184 THR A CA 1
ATOM 1473 C C . THR A 1 184 ? 5.040 6.724 -21.748 1.00 98.44 184 THR A C 1
ATOM 1475 O O . THR A 1 184 ? 5.149 6.269 -20.611 1.00 98.44 184 THR A O 1
ATOM 1478 N N . GLY A 1 185 ? 5.308 5.998 -22.834 1.00 98.12 185 GLY A N 1
ATOM 1479 C CA . GLY A 1 185 ? 5.885 4.656 -22.760 1.00 98.12 185 GLY A CA 1
ATOM 1480 C C . GLY A 1 185 ? 7.391 4.717 -22.512 1.00 98.12 185 GLY A C 1
ATOM 1481 O O . GLY A 1 185 ? 8.123 5.263 -23.334 1.00 98.12 185 GLY A O 1
ATOM 1482 N N . LEU A 1 186 ? 7.849 4.158 -21.390 1.00 98.00 186 LEU A N 1
ATOM 1483 C CA . LEU A 1 186 ? 9.254 4.173 -20.954 1.00 98.00 186 LEU A CA 1
ATOM 1484 C C . LEU A 1 186 ? 9.935 2.802 -21.101 1.00 98.00 186 LEU A C 1
ATOM 1486 O O . LEU A 1 186 ? 11.156 2.703 -21.001 1.00 98.00 186 LEU A O 1
ATOM 1490 N N . GLY A 1 187 ? 9.161 1.744 -21.334 1.00 97.00 187 GLY A N 1
ATOM 1491 C CA . GLY A 1 187 ? 9.629 0.378 -21.559 1.00 97.00 187 GLY A CA 1
ATOM 1492 C C . GLY A 1 187 ? 8.445 -0.587 -21.698 1.00 97.00 187 GLY A C 1
ATOM 1493 O O . GLY A 1 187 ? 7.330 -0.248 -21.308 1.00 97.00 187 GLY A O 1
ATOM 1494 N N . GLY A 1 188 ? 8.649 -1.752 -22.321 1.00 96.12 188 GLY A N 1
ATOM 1495 C CA . GLY A 1 188 ? 7.568 -2.714 -22.612 1.00 96.12 188 GLY A CA 1
ATOM 1496 C C . GLY A 1 188 ? 6.697 -2.387 -23.840 1.00 96.12 188 GLY A C 1
ATOM 1497 O O . GLY A 1 188 ? 5.718 -3.072 -24.111 1.00 96.12 188 GLY A O 1
ATOM 1498 N N . PHE A 1 189 ? 7.035 -1.358 -24.626 1.00 97.06 189 PHE A N 1
ATOM 1499 C CA . PHE A 1 189 ? 6.310 -1.014 -25.857 1.00 97.06 189 PHE A CA 1
ATOM 1500 C C . PHE A 1 189 ? 7.026 -1.593 -27.081 1.00 97.06 189 PHE A C 1
ATOM 1502 O O . PHE A 1 189 ? 8.187 -1.275 -27.324 1.00 97.06 189 PHE A O 1
ATOM 1509 N N . ARG A 1 190 ? 6.319 -2.418 -27.871 1.00 96.44 190 ARG A N 1
ATOM 1510 C CA . ARG A 1 190 ? 6.875 -3.212 -28.995 1.00 96.44 190 ARG A CA 1
ATOM 1511 C C . ARG A 1 190 ? 7.969 -4.210 -28.576 1.00 96.44 190 ARG A C 1
ATOM 1513 O O . ARG A 1 190 ? 8.809 -4.579 -29.391 1.00 96.44 190 ARG A O 1
ATOM 1520 N N . GLN A 1 191 ? 7.938 -4.653 -27.321 1.00 95.25 191 GLN A N 1
ATOM 1521 C CA . GLN A 1 191 ? 8.820 -5.675 -26.760 1.00 95.25 191 GLN A CA 1
ATOM 1522 C C . GLN A 1 191 ? 8.186 -6.299 -25.511 1.00 95.25 191 GLN A C 1
ATOM 1524 O O . GLN A 1 191 ? 7.267 -5.718 -24.943 1.00 95.25 191 GLN A O 1
ATOM 1529 N N . VAL A 1 192 ? 8.715 -7.438 -25.070 1.00 95.00 192 VAL A N 1
ATOM 1530 C CA . VAL A 1 192 ? 8.467 -7.997 -23.731 1.00 95.00 192 VAL A CA 1
ATOM 1531 C C . VAL A 1 192 ? 9.648 -7.617 -22.835 1.00 95.00 192 VAL A C 1
ATOM 1533 O O . VAL A 1 192 ? 10.762 -7.461 -23.334 1.00 95.00 192 VAL A O 1
ATOM 1536 N N . GLY A 1 193 ? 9.413 -7.430 -21.537 1.00 94.44 193 GLY A N 1
ATOM 1537 C CA . GLY A 1 193 ? 10.444 -7.004 -20.592 1.00 94.44 193 GLY A CA 1
ATOM 1538 C C . GLY A 1 193 ? 10.428 -5.500 -20.316 1.00 94.44 193 GLY A C 1
ATOM 1539 O O . GLY A 1 193 ? 10.040 -4.698 -21.175 1.00 94.44 193 GLY A O 1
ATOM 1540 N N . ARG A 1 194 ? 10.914 -5.127 -19.121 1.00 96.62 194 ARG A N 1
ATOM 1541 C CA . ARG A 1 194 ? 11.076 -3.742 -18.633 1.00 96.62 194 ARG A CA 1
ATOM 1542 C C . ARG A 1 194 ? 9.824 -2.864 -18.776 1.00 96.62 194 ARG A C 1
ATOM 1544 O O . ARG A 1 194 ? 9.936 -1.694 -19.146 1.00 96.62 194 ARG A O 1
ATOM 1551 N N . SER A 1 195 ? 8.643 -3.413 -18.499 1.00 98.50 195 SER A N 1
ATOM 1552 C CA . SER A 1 195 ? 7.372 -2.684 -18.552 1.00 98.50 195 SER A CA 1
ATOM 1553 C C . SER A 1 195 ? 7.423 -1.453 -17.651 1.00 98.50 195 SER A C 1
ATOM 1555 O O . SER A 1 195 ? 7.750 -1.550 -16.466 1.00 98.50 195 SER A O 1
ATOM 1557 N N . CYS A 1 196 ? 7.161 -0.283 -18.236 1.00 98.62 196 CYS A N 1
ATOM 1558 C CA . CYS A 1 196 ? 7.119 0.981 -17.512 1.00 98.62 196 CYS A CA 1
ATOM 1559 C C . CYS A 1 196 ? 6.386 2.045 -18.333 1.00 98.62 196 CYS A C 1
ATOM 1561 O O . CYS A 1 196 ? 6.735 2.316 -19.488 1.00 98.62 196 CYS A O 1
ATOM 1563 N N . SER A 1 197 ? 5.382 2.670 -17.729 1.00 98.75 197 SER A N 1
ATOM 1564 C CA . SER A 1 197 ? 4.632 3.786 -18.309 1.00 98.75 197 SER A CA 1
ATOM 1565 C C . SER A 1 197 ? 4.546 4.940 -17.320 1.00 98.75 197 SER A C 1
ATOM 1567 O O . SER A 1 197 ? 4.455 4.717 -16.119 1.00 98.75 197 SER A O 1
ATOM 1569 N N . LEU A 1 198 ? 4.522 6.174 -17.813 1.00 98.75 198 LEU A N 1
ATOM 1570 C CA . LEU A 1 198 ? 4.258 7.366 -17.008 1.00 98.75 198 LEU A CA 1
ATOM 1571 C C . LEU A 1 198 ? 2.897 7.944 -17.394 1.00 98.75 198 LEU A C 1
ATOM 1573 O O . LEU A 1 198 ? 2.719 8.374 -18.532 1.00 98.75 198 LEU A O 1
ATOM 1577 N N . LEU A 1 199 ? 1.963 7.976 -16.446 1.00 98.38 199 LEU A N 1
ATOM 1578 C CA . LEU A 1 199 ? 0.713 8.725 -16.530 1.00 98.38 199 LEU A CA 1
ATOM 1579 C C . LEU A 1 199 ? 0.937 10.119 -15.938 1.00 98.38 199 LEU A C 1
ATOM 1581 O O . LEU A 1 199 ? 1.380 10.246 -14.798 1.00 98.38 199 LEU A O 1
ATOM 1585 N N . HIS A 1 200 ? 0.646 11.154 -16.717 1.00 96.75 200 HIS A N 1
ATOM 1586 C CA . HIS A 1 200 ? 0.965 12.538 -16.386 1.00 96.75 200 HIS A CA 1
ATOM 1587 C C . HIS A 1 200 ? -0.238 13.451 -16.647 1.00 96.75 200 HIS A C 1
ATOM 1589 O O . HIS A 1 200 ? -0.795 13.449 -17.750 1.00 96.75 200 HIS A O 1
ATOM 1595 N N . THR A 1 201 ? -0.612 14.231 -15.637 1.00 95.44 201 THR A N 1
ATOM 1596 C CA . THR A 1 201 ? -1.588 15.329 -15.704 1.00 95.44 201 THR A CA 1
ATOM 1597 C C . THR A 1 201 ? -0.882 16.653 -15.401 1.00 95.44 201 THR A C 1
ATOM 1599 O O . THR A 1 201 ? 0.333 16.673 -15.217 1.00 95.44 201 THR A O 1
ATOM 1602 N N . GLN A 1 202 ? -1.612 17.769 -15.339 1.00 93.19 202 GLN A N 1
ATOM 1603 C CA . GLN A 1 202 ? -1.028 19.048 -14.919 1.00 93.19 202 GLN A CA 1
ATOM 1604 C C . GLN A 1 202 ? -0.413 18.966 -13.508 1.00 93.19 202 GLN A C 1
ATOM 1606 O O . GLN A 1 202 ? 0.621 19.584 -13.257 1.00 93.19 202 GLN A O 1
ATOM 1611 N N . ASP A 1 203 ? -1.039 18.203 -12.608 1.00 93.38 203 ASP A N 1
ATOM 1612 C CA . ASP A 1 203 ? -0.720 18.198 -11.178 1.00 93.38 203 ASP A CA 1
ATOM 1613 C C . ASP A 1 203 ? -0.089 16.900 -10.679 1.00 93.38 203 ASP A C 1
ATOM 1615 O O . ASP A 1 203 ? 0.348 16.866 -9.526 1.00 93.38 203 ASP A O 1
ATOM 1619 N N . SER A 1 204 ? -0.050 15.847 -11.500 1.00 95.75 204 SER A N 1
ATOM 1620 C CA . SER A 1 204 ? 0.320 14.513 -11.033 1.00 95.75 204 SER A CA 1
ATOM 1621 C C . SER A 1 204 ? 1.169 13.715 -12.010 1.00 95.75 204 SER A C 1
ATOM 1623 O O . SER A 1 204 ? 0.889 13.665 -13.209 1.00 95.75 204 SER A O 1
ATOM 1625 N N . LYS A 1 205 ? 2.161 13.000 -11.469 1.00 97.88 205 LYS A N 1
ATOM 1626 C CA . LYS A 1 205 ? 2.977 12.011 -12.188 1.00 97.88 205 LYS A CA 1
ATOM 1627 C C . LYS A 1 205 ? 2.906 10.647 -11.506 1.00 97.88 205 LYS A C 1
ATOM 1629 O O . LYS A 1 205 ? 3.349 10.492 -10.370 1.00 97.88 205 LYS A O 1
ATOM 1634 N N . VAL A 1 206 ? 2.403 9.641 -12.216 1.00 98.69 206 VAL A N 1
ATOM 1635 C CA . VAL A 1 206 ? 2.264 8.267 -11.713 1.00 98.69 206 VAL A CA 1
ATOM 1636 C C . VAL A 1 206 ? 2.989 7.302 -12.640 1.00 98.69 206 VAL A C 1
ATOM 1638 O O . VAL A 1 206 ? 2.668 7.215 -13.824 1.00 98.69 206 VAL A O 1
ATOM 1641 N N . LEU A 1 207 ? 3.950 6.552 -12.105 1.00 98.81 207 LEU A N 1
ATOM 1642 C CA . LEU A 1 207 ? 4.561 5.442 -12.835 1.00 98.81 207 LEU A CA 1
ATOM 1643 C C . LEU A 1 207 ? 3.679 4.197 -12.707 1.00 98.81 207 LEU A C 1
ATOM 1645 O O . LEU A 1 207 ? 3.268 3.843 -11.606 1.00 98.81 207 LEU A O 1
ATOM 1649 N N . ILE A 1 208 ? 3.409 3.527 -13.823 1.00 98.88 208 ILE A N 1
ATOM 1650 C CA . ILE A 1 208 ? 2.764 2.215 -13.870 1.00 98.88 208 ILE A CA 1
ATOM 1651 C C . ILE A 1 208 ? 3.809 1.199 -14.308 1.00 98.88 208 ILE A C 1
ATOM 1653 O O . ILE A 1 208 ? 4.295 1.266 -15.441 1.00 98.88 208 ILE A O 1
ATOM 1657 N N . ASP A 1 209 ? 4.106 0.268 -13.405 1.00 98.81 209 ASP A N 1
ATOM 1658 C CA . ASP A 1 209 ? 5.178 -0.717 -13.489 1.00 98.81 209 ASP A CA 1
ATOM 1659 C C . ASP A 1 209 ? 6.582 -0.094 -13.649 1.00 98.81 209 ASP A C 1
ATOM 1661 O O . ASP A 1 209 ? 6.784 1.004 -14.173 1.00 98.81 209 ASP A O 1
ATOM 1665 N N . VAL A 1 210 ? 7.587 -0.789 -13.124 1.00 98.38 210 VAL A N 1
ATOM 1666 C CA . VAL A 1 210 ? 9.009 -0.441 -13.225 1.00 98.38 210 VAL A CA 1
ATOM 1667 C C . VAL A 1 210 ? 9.797 -1.748 -13.301 1.00 98.38 210 VAL A C 1
ATOM 1669 O O . VAL A 1 210 ? 10.400 -2.217 -12.332 1.00 98.38 210 VAL A O 1
ATOM 1672 N N . GLY A 1 211 ? 9.709 -2.395 -14.457 1.00 97.94 211 GLY A N 1
ATOM 1673 C CA . GLY A 1 211 ? 10.278 -3.714 -14.695 1.00 97.94 211 GLY A CA 1
ATOM 1674 C C . GLY A 1 211 ? 11.768 -3.751 -15.005 1.00 97.94 211 GLY A C 1
ATOM 1675 O O . GLY A 1 211 ? 12.373 -2.738 -15.345 1.00 97.94 211 GLY A O 1
ATOM 1676 N N . VAL A 1 212 ? 12.331 -4.960 -14.989 1.00 96.00 212 VAL A N 1
ATOM 1677 C CA . VAL A 1 212 ? 13.621 -5.297 -15.608 1.00 96.00 212 VAL A CA 1
ATOM 1678 C C . VAL A 1 212 ? 13.406 -6.292 -16.748 1.00 96.00 212 VAL A C 1
ATOM 1680 O O . VAL A 1 212 ? 12.642 -7.243 -16.621 1.00 96.00 212 VAL A O 1
ATOM 1683 N N . ASP A 1 213 ? 14.084 -6.110 -17.871 1.00 94.25 213 ASP A N 1
ATOM 1684 C CA . ASP A 1 213 ? 14.239 -7.182 -18.851 1.00 94.25 213 ASP A CA 1
ATOM 1685 C C . ASP A 1 213 ? 15.413 -8.072 -18.422 1.00 94.25 213 ASP A C 1
ATOM 1687 O O . ASP A 1 213 ? 16.578 -7.720 -18.599 1.00 94.25 213 ASP A O 1
ATOM 1691 N N . VAL A 1 214 ? 15.087 -9.218 -17.817 1.00 84.88 214 VAL A N 1
ATOM 1692 C CA . VAL A 1 214 ? 16.067 -10.194 -17.305 1.00 84.88 214 VAL A CA 1
ATOM 1693 C C . VAL A 1 214 ? 16.857 -10.905 -18.408 1.00 84.88 214 VAL A C 1
ATOM 1695 O O . VAL A 1 214 ? 17.858 -11.553 -18.106 1.00 84.88 214 VAL A O 1
ATOM 1698 N N . SER A 1 215 ? 16.406 -10.814 -19.664 1.00 85.00 215 SER A N 1
ATOM 1699 C CA . SER A 1 215 ? 17.060 -11.451 -20.813 1.00 85.00 215 SER A CA 1
ATOM 1700 C C . SER A 1 215 ? 18.134 -10.576 -21.462 1.00 85.00 215 SER A C 1
ATOM 1702 O O . SER A 1 215 ? 18.913 -11.066 -22.278 1.00 85.00 215 SER A O 1
ATOM 1704 N N . SER A 1 216 ? 18.184 -9.293 -21.097 1.00 81.25 216 SER A N 1
ATOM 1705 C CA . SER A 1 216 ? 19.094 -8.307 -21.671 1.00 81.25 216 SER A CA 1
ATOM 1706 C C . SER A 1 216 ? 20.266 -8.032 -20.735 1.00 81.25 216 SER A C 1
ATOM 1708 O O . SER A 1 216 ? 20.072 -7.592 -19.602 1.00 81.25 216 SER A O 1
ATOM 1710 N N . ASP A 1 217 ? 21.488 -8.245 -21.224 1.00 73.12 217 ASP A N 1
ATOM 1711 C CA . ASP A 1 217 ? 22.706 -7.995 -20.444 1.00 73.12 217 ASP A CA 1
ATOM 1712 C C . ASP A 1 217 ? 23.084 -6.496 -20.388 1.00 73.12 217 ASP A C 1
ATOM 1714 O O . ASP A 1 217 ? 23.650 -6.048 -19.392 1.00 73.12 217 ASP A O 1
ATOM 1718 N N . ASP A 1 218 ? 22.709 -5.700 -21.403 1.00 70.25 218 ASP A N 1
ATOM 1719 C CA . ASP A 1 218 ? 23.146 -4.296 -21.544 1.00 70.25 218 ASP A CA 1
ATOM 1720 C C . ASP A 1 218 ? 22.022 -3.250 -21.397 1.00 70.25 218 ASP A C 1
ATOM 1722 O O . ASP A 1 218 ? 22.268 -2.141 -20.924 1.00 70.25 218 ASP A O 1
ATOM 1726 N N . ASN A 1 219 ? 20.781 -3.572 -21.787 1.00 70.25 219 ASN A N 1
ATOM 1727 C CA . ASN A 1 219 ? 19.664 -2.614 -21.882 1.00 70.25 219 ASN A CA 1
ATOM 1728 C C . ASN A 1 219 ? 18.403 -3.103 -21.151 1.00 70.25 219 ASN A C 1
ATOM 1730 O O . ASN A 1 219 ? 17.276 -2.910 -21.613 1.00 70.25 219 ASN A O 1
ATOM 1734 N N . GLY A 1 220 ? 18.597 -3.727 -19.988 1.00 88.25 220 GLY A N 1
ATOM 1735 C CA . GLY A 1 220 ? 17.515 -4.299 -19.188 1.00 88.25 220 GLY A CA 1
ATOM 1736 C C . GLY A 1 220 ? 16.602 -3.282 -18.490 1.00 88.25 220 GLY A C 1
ATOM 1737 O O . GLY A 1 220 ? 15.580 -3.670 -17.930 1.00 88.25 220 GLY A O 1
ATOM 1738 N N . THR A 1 221 ? 16.939 -1.988 -18.489 1.00 94.50 221 THR A N 1
ATOM 1739 C CA . THR A 1 221 ? 16.190 -0.958 -17.749 1.00 94.50 221 THR A CA 1
ATOM 1740 C C . THR A 1 221 ? 15.207 -0.189 -18.640 1.00 94.50 221 THR A C 1
ATOM 1742 O O . THR A 1 221 ? 15.480 0.006 -19.832 1.00 94.50 221 THR A O 1
ATOM 1745 N N . PRO A 1 222 ? 14.096 0.330 -18.084 1.00 96.25 222 PRO A N 1
ATOM 1746 C CA . PRO A 1 222 ? 13.305 1.374 -18.724 1.00 96.25 222 PRO A CA 1
ATOM 1747 C C . PRO A 1 222 ? 14.118 2.665 -18.910 1.00 96.25 222 PRO A C 1
ATOM 1749 O O . PRO A 1 222 ? 15.165 2.861 -18.280 1.00 96.25 222 PRO A O 1
ATOM 1752 N N . TYR A 1 223 ? 13.617 3.581 -19.739 1.00 96.44 223 TYR A N 1
ATOM 1753 C CA . TYR A 1 223 ? 14.216 4.900 -19.986 1.00 96.44 223 TYR A CA 1
ATOM 1754 C C . TYR A 1 223 ? 13.958 5.883 -18.824 1.00 96.44 223 TYR A C 1
ATOM 1756 O O . TYR A 1 223 ? 13.364 6.943 -18.996 1.00 96.44 223 TYR A O 1
ATOM 1764 N N . LEU A 1 224 ? 14.414 5.539 -17.615 1.00 95.81 224 LEU A N 1
ATOM 1765 C CA . LEU A 1 224 ? 14.185 6.326 -16.390 1.00 95.81 224 LEU A CA 1
ATOM 1766 C C . LEU A 1 224 ? 15.007 7.625 -16.308 1.00 95.81 224 LEU A C 1
ATOM 1768 O O . LEU A 1 224 ? 14.773 8.444 -15.430 1.00 95.81 224 LEU A O 1
ATOM 1772 N N . HIS A 1 225 ? 15.974 7.813 -17.206 1.00 94.00 225 HIS A N 1
ATOM 1773 C CA . HIS A 1 225 ? 16.832 9.001 -17.261 1.00 94.00 225 HIS A CA 1
ATOM 1774 C C . HIS A 1 225 ? 16.219 10.158 -18.067 1.00 94.00 225 HIS A C 1
ATOM 1776 O O . HIS A 1 225 ? 16.874 11.183 -18.259 1.00 94.00 225 HIS A O 1
ATOM 1782 N N . LEU A 1 226 ? 15.000 9.989 -18.587 1.00 95.31 226 LEU A N 1
ATOM 1783 C CA . LEU A 1 226 ? 14.332 11.014 -19.378 1.00 95.31 226 LEU A CA 1
ATOM 1784 C C . LEU A 1 226 ? 13.880 12.202 -18.503 1.00 95.31 226 LEU A C 1
ATOM 1786 O O . LEU A 1 226 ? 13.491 11.993 -17.347 1.00 95.31 226 LEU A O 1
ATOM 1790 N N . PRO A 1 227 ? 13.882 13.441 -19.037 1.00 95.06 227 PRO A N 1
ATOM 1791 C CA . PRO A 1 227 ? 13.477 14.641 -18.297 1.00 95.06 227 PRO A CA 1
ATOM 1792 C C . PRO A 1 227 ? 12.044 14.600 -17.752 1.00 95.06 227 PRO A C 1
ATOM 1794 O O . PRO A 1 227 ? 11.727 15.284 -16.787 1.00 95.06 227 PRO A O 1
ATOM 1797 N N . GLU A 1 228 ? 11.157 13.818 -18.364 1.00 93.12 228 GLU A N 1
ATOM 1798 C CA . GLU A 1 228 ? 9.784 13.644 -17.894 1.00 93.12 228 GLU A CA 1
ATOM 1799 C C . GLU A 1 228 ? 9.720 12.917 -16.543 1.00 93.12 228 GLU A C 1
ATOM 1801 O O . GLU A 1 228 ? 8.809 13.178 -15.750 1.00 93.12 228 GLU A O 1
ATOM 1806 N N . VAL A 1 229 ? 10.685 12.028 -16.286 1.00 95.94 229 VAL A N 1
ATOM 1807 C CA . VAL A 1 229 ? 10.757 11.171 -15.095 1.00 95.94 229 VAL A CA 1
ATOM 1808 C C . VAL A 1 229 ? 11.628 11.799 -14.008 1.00 95.94 229 VAL A C 1
ATOM 1810 O O . VAL A 1 229 ? 11.281 11.728 -12.832 1.00 95.94 229 VAL A O 1
ATOM 1813 N N . LEU A 1 230 ? 12.747 12.422 -14.391 1.00 95.69 230 LEU A N 1
ATOM 1814 C CA . LEU A 1 230 ? 13.664 13.052 -13.445 1.00 95.69 230 LEU A CA 1
ATOM 1815 C C . LEU A 1 230 ? 13.239 14.488 -13.083 1.00 95.69 230 LEU A C 1
ATOM 1817 O O . LEU A 1 230 ? 12.763 15.229 -13.941 1.00 95.69 230 LEU A O 1
ATOM 1821 N N . PRO A 1 231 ? 13.484 14.931 -11.839 1.00 96.38 231 PRO A N 1
ATOM 1822 C CA . PRO A 1 231 ? 13.967 14.136 -10.707 1.00 96.38 231 PRO A CA 1
ATOM 1823 C C . PRO A 1 231 ? 12.841 13.251 -10.122 1.00 96.38 231 PRO A C 1
ATOM 1825 O O . PRO A 1 231 ? 11.660 13.603 -10.225 1.00 96.38 231 PRO A O 1
ATOM 1828 N N . PHE A 1 232 ? 13.187 12.091 -9.543 1.00 96.69 232 PHE A N 1
ATOM 1829 C CA . PHE A 1 232 ? 12.199 11.087 -9.101 1.00 96.69 232 PHE A CA 1
ATOM 1830 C C . PHE A 1 232 ? 11.286 11.591 -7.977 1.00 96.69 232 PHE A C 1
ATOM 1832 O O . PHE A 1 232 ? 10.162 11.121 -7.836 1.00 96.69 232 PHE A O 1
ATOM 1839 N N . GLU A 1 233 ? 11.724 12.594 -7.226 1.00 95.25 233 GLU A N 1
ATOM 1840 C CA . GLU A 1 233 ? 10.959 13.316 -6.211 1.00 95.25 233 GLU A CA 1
ATOM 1841 C C . GLU A 1 233 ? 9.702 13.996 -6.786 1.00 95.25 233 GLU A C 1
ATOM 1843 O O . GLU A 1 233 ? 8.794 14.347 -6.033 1.00 95.25 233 GLU A O 1
ATOM 1848 N N . THR A 1 234 ? 9.637 14.191 -8.112 1.00 95.44 234 THR A N 1
ATOM 1849 C CA . THR A 1 234 ? 8.441 14.707 -8.803 1.00 95.44 234 THR A CA 1
ATOM 1850 C C . THR A 1 234 ? 7.396 13.637 -9.101 1.00 95.44 234 THR A C 1
ATOM 1852 O O . THR A 1 234 ? 6.296 13.984 -9.520 1.00 95.44 234 THR A O 1
ATOM 1855 N N . ILE A 1 235 ? 7.718 12.355 -8.917 1.00 97.88 235 ILE A N 1
ATOM 1856 C CA . ILE A 1 235 ? 6.769 11.254 -9.080 1.00 97.88 235 ILE A CA 1
ATOM 1857 C C . ILE A 1 235 ? 5.924 11.152 -7.808 1.00 97.88 235 ILE A C 1
ATOM 1859 O O . ILE A 1 235 ? 6.445 10.987 -6.706 1.00 97.88 235 ILE A O 1
ATOM 1863 N N . ASP A 1 236 ? 4.605 11.228 -7.954 1.00 98.06 236 ASP A N 1
ATOM 1864 C CA . ASP A 1 236 ? 3.678 11.201 -6.823 1.00 98.06 236 ASP A CA 1
ATOM 1865 C C . ASP A 1 236 ? 3.398 9.785 -6.328 1.00 98.06 236 ASP A C 1
ATOM 1867 O O . ASP A 1 236 ? 3.148 9.596 -5.138 1.00 98.06 236 ASP A O 1
ATOM 1871 N N . ALA A 1 237 ? 3.421 8.798 -7.227 1.00 98.50 237 ALA A N 1
ATOM 1872 C CA . ALA A 1 237 ? 3.147 7.405 -6.901 1.00 98.50 237 ALA A CA 1
ATOM 1873 C C . ALA A 1 237 ? 3.719 6.432 -7.939 1.00 98.50 237 ALA A C 1
ATOM 1875 O O . ALA A 1 237 ? 3.860 6.753 -9.122 1.00 98.50 237 ALA A O 1
ATOM 1876 N N . VAL A 1 238 ? 3.963 5.202 -7.493 1.00 98.88 238 VAL A N 1
ATOM 1877 C CA . VAL A 1 238 ? 4.222 4.045 -8.357 1.00 98.88 238 VAL A CA 1
ATOM 1878 C C . VAL A 1 238 ? 3.074 3.052 -8.193 1.00 98.88 238 VAL A C 1
ATOM 1880 O O . VAL A 1 238 ? 2.651 2.771 -7.076 1.00 98.88 238 VAL A O 1
ATOM 1883 N N . VAL A 1 239 ? 2.563 2.501 -9.286 1.00 98.94 239 VAL A N 1
ATOM 1884 C CA . VAL A 1 239 ? 1.499 1.492 -9.297 1.00 98.94 239 VAL A CA 1
ATOM 1885 C C . VAL A 1 239 ? 2.041 0.220 -9.926 1.00 98.94 239 VAL A C 1
ATOM 1887 O O . VAL A 1 239 ? 2.526 0.260 -11.051 1.00 98.94 239 VAL A O 1
ATOM 1890 N N . ILE A 1 240 ? 1.952 -0.902 -9.212 1.00 98.94 240 ILE A N 1
ATOM 1891 C CA . ILE A 1 240 ? 2.444 -2.203 -9.681 1.00 98.94 240 ILE A CA 1
ATOM 1892 C C . ILE A 1 240 ? 1.263 -3.117 -9.976 1.00 98.94 240 ILE A C 1
ATOM 1894 O O . ILE A 1 240 ? 0.487 -3.458 -9.077 1.00 98.94 240 ILE A O 1
ATOM 1898 N N . THR A 1 241 ? 1.150 -3.530 -11.236 1.00 98.88 241 THR A N 1
ATOM 1899 C CA . THR A 1 241 ? 0.057 -4.382 -11.719 1.00 98.88 241 THR A CA 1
ATOM 1900 C C . THR A 1 241 ? 0.157 -5.789 -11.137 1.00 98.88 241 THR A C 1
ATOM 1902 O O . THR A 1 241 ? -0.842 -6.343 -10.666 1.00 98.88 241 THR A O 1
ATOM 1905 N N . HIS A 1 242 ? 1.360 -6.364 -11.127 1.00 98.81 242 HIS A N 1
ATOM 1906 C CA . HIS A 1 242 ? 1.644 -7.691 -10.594 1.00 98.81 242 HIS A CA 1
ATOM 1907 C C . HIS A 1 242 ? 3.138 -7.881 -10.286 1.00 98.81 242 HIS A C 1
ATOM 1909 O O . HIS A 1 242 ? 3.967 -7.025 -10.572 1.00 98.81 242 HIS A O 1
ATOM 1915 N N . ALA A 1 243 ? 3.478 -9.004 -9.653 1.00 98.69 243 ALA A N 1
ATOM 1916 C CA . ALA A 1 243 ? 4.777 -9.203 -9.014 1.00 98.69 243 ALA A CA 1
ATOM 1917 C C . ALA A 1 243 ? 5.928 -9.664 -9.925 1.00 98.69 243 ALA A C 1
ATOM 1919 O O . ALA A 1 243 ? 7.036 -9.839 -9.420 1.00 98.69 243 ALA A O 1
ATOM 1920 N N . HIS A 1 244 ? 5.704 -9.933 -11.216 1.00 98.69 244 HIS A N 1
ATOM 1921 C CA . HIS A 1 244 ? 6.797 -10.400 -12.070 1.00 98.69 244 HIS A CA 1
ATOM 1922 C C . HIS A 1 244 ? 7.898 -9.341 -12.211 1.00 98.69 244 HIS A C 1
ATOM 1924 O O . HIS A 1 244 ? 7.645 -8.135 -12.208 1.00 98.69 244 HIS A O 1
ATOM 1930 N N . LEU A 1 245 ? 9.148 -9.796 -12.345 1.00 98.12 245 LEU A N 1
ATOM 1931 C CA . LEU A 1 245 ? 10.320 -8.916 -12.377 1.00 98.12 245 LEU A CA 1
ATOM 1932 C C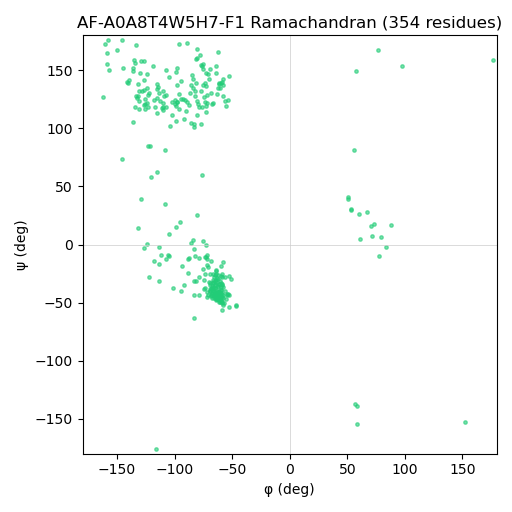 . LEU A 1 245 ? 10.307 -7.950 -13.567 1.00 98.12 245 LEU A C 1
ATOM 1934 O O . LEU A 1 245 ? 10.779 -6.823 -13.444 1.00 98.12 245 LEU A O 1
ATOM 1938 N N . ASP A 1 246 ? 9.712 -8.326 -14.688 1.00 98.06 246 ASP A N 1
ATOM 1939 C CA . ASP A 1 246 ? 9.525 -7.453 -15.844 1.00 98.06 246 ASP A CA 1
ATOM 1940 C C . ASP A 1 246 ? 8.454 -6.372 -15.663 1.00 98.06 246 ASP A C 1
ATOM 1942 O O . ASP A 1 246 ? 8.323 -5.517 -16.536 1.00 98.06 246 ASP A O 1
ATOM 1946 N N . HIS A 1 247 ? 7.792 -6.332 -14.502 1.00 98.75 247 HIS A N 1
ATOM 1947 C CA . HIS A 1 247 ? 6.871 -5.273 -14.082 1.00 98.75 247 HIS A CA 1
ATOM 1948 C C . HIS A 1 247 ? 7.281 -4.601 -12.767 1.00 98.75 247 HIS A C 1
ATOM 1950 O O . HIS A 1 247 ? 6.991 -3.427 -12.559 1.00 98.75 247 HIS A O 1
ATOM 1956 N N . SER A 1 248 ? 7.986 -5.297 -11.875 1.00 98.50 248 SER A N 1
ATOM 1957 C CA . SER A 1 248 ? 8.311 -4.778 -10.540 1.00 98.50 248 SER A CA 1
ATOM 1958 C C . SER A 1 248 ? 9.799 -4.805 -10.189 1.00 98.50 248 SER A C 1
ATOM 1960 O O . SER A 1 248 ? 10.187 -4.389 -9.096 1.00 98.50 248 SER A O 1
ATOM 1962 N N . GLY A 1 249 ? 10.645 -5.343 -11.065 1.00 97.50 249 GLY A N 1
ATOM 1963 C CA . GLY A 1 249 ? 12.033 -5.670 -10.753 1.00 97.50 249 GLY A CA 1
ATOM 1964 C C . GLY A 1 249 ? 12.912 -4.464 -10.439 1.00 97.50 249 GLY A C 1
ATOM 1965 O O . GLY A 1 249 ? 13.800 -4.590 -9.615 1.00 97.50 249 GLY A O 1
ATOM 1966 N N . LEU A 1 250 ? 12.665 -3.286 -11.017 1.00 97.62 250 LEU A N 1
ATOM 1967 C CA . LEU A 1 250 ? 13.489 -2.088 -10.790 1.00 97.62 250 LEU A CA 1
ATOM 1968 C C . LEU A 1 250 ? 12.839 -1.044 -9.884 1.00 97.62 250 LEU A C 1
ATOM 1970 O O . LEU A 1 250 ? 13.400 0.033 -9.712 1.00 97.62 250 LEU A O 1
ATOM 1974 N N . VAL A 1 251 ? 11.717 -1.350 -9.234 1.00 98.38 251 VAL A N 1
ATOM 1975 C CA . VAL A 1 251 ? 11.119 -0.450 -8.232 1.00 98.38 251 VAL A CA 1
ATOM 1976 C C . VAL A 1 251 ? 12.118 -0.036 -7.133 1.00 98.38 251 VAL A C 1
ATOM 1978 O O . VAL A 1 251 ? 12.179 1.157 -6.832 1.00 98.38 251 VAL A O 1
ATOM 1981 N N . PRO A 1 252 ? 12.964 -0.930 -6.570 1.00 98.44 252 PRO A N 1
ATOM 1982 C CA . PRO A 1 252 ? 13.949 -0.528 -5.561 1.00 98.44 252 PRO A CA 1
ATOM 1983 C C . PRO A 1 252 ? 14.988 0.476 -6.087 1.00 98.44 252 PRO A C 1
ATOM 1985 O O . PRO A 1 252 ? 15.504 1.293 -5.329 1.00 98.44 252 PRO A O 1
ATOM 1988 N N . LEU A 1 253 ? 15.264 0.472 -7.398 1.00 96.81 253 LEU A N 1
ATOM 1989 C CA . LEU A 1 253 ? 16.183 1.424 -8.024 1.00 96.81 253 LEU A CA 1
ATOM 1990 C C . LEU A 1 253 ? 15.711 2.872 -7.845 1.00 96.81 253 LEU A C 1
ATOM 1992 O O . LEU A 1 253 ? 16.541 3.768 -7.735 1.00 96.81 253 LEU A O 1
ATOM 1996 N N . LEU A 1 254 ? 14.396 3.103 -7.794 1.00 98.00 254 LEU A N 1
ATOM 1997 C CA . LEU A 1 254 ? 13.840 4.437 -7.584 1.00 98.00 254 LEU A CA 1
ATOM 1998 C C . LEU A 1 254 ? 14.239 4.996 -6.211 1.00 98.00 254 LEU A C 1
ATOM 2000 O O . LEU A 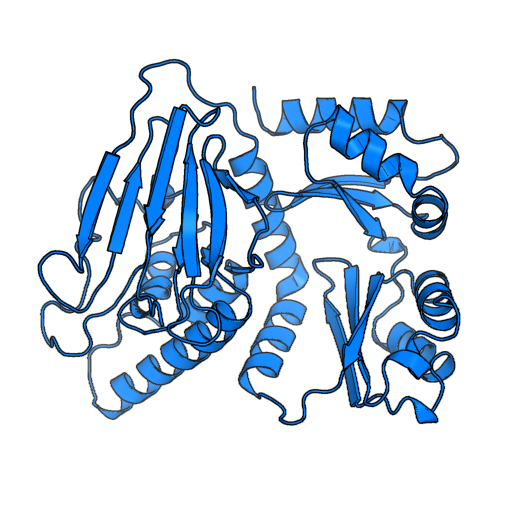1 254 ? 14.684 6.138 -6.130 1.00 98.00 254 LEU A O 1
ATOM 2004 N N . TYR A 1 255 ? 14.153 4.189 -5.147 1.00 98.06 255 TYR A N 1
ATOM 2005 C CA . TYR A 1 255 ? 14.527 4.604 -3.785 1.00 98.06 255 TYR A CA 1
ATOM 2006 C C . TYR A 1 255 ? 16.025 4.863 -3.651 1.00 98.06 255 TYR A C 1
ATOM 2008 O O . TYR A 1 255 ? 16.429 5.852 -3.040 1.00 98.06 255 TYR A O 1
ATOM 2016 N N . LYS A 1 256 ? 16.851 4.051 -4.321 1.00 96.88 256 LYS A N 1
ATOM 2017 C CA . LYS A 1 256 ? 18.295 4.298 -4.436 1.00 96.88 256 LYS A CA 1
ATOM 2018 C C . LYS A 1 256 ? 18.617 5.672 -5.038 1.00 96.88 256 LYS A C 1
ATOM 2020 O O . LYS A 1 256 ? 19.669 6.239 -4.749 1.00 96.88 256 LYS A O 1
ATOM 2025 N N . TYR A 1 257 ? 17.726 6.200 -5.876 1.00 96.25 257 TYR A N 1
ATOM 2026 C CA . TYR A 1 257 ? 17.839 7.515 -6.503 1.00 96.25 257 TYR A CA 1
ATOM 2027 C C . TYR A 1 257 ? 16.843 8.540 -5.929 1.00 96.25 257 TYR A C 1
ATOM 2029 O O . TYR A 1 257 ? 16.398 9.432 -6.643 1.00 96.25 257 TYR A O 1
ATOM 2037 N N . ASN A 1 258 ? 16.551 8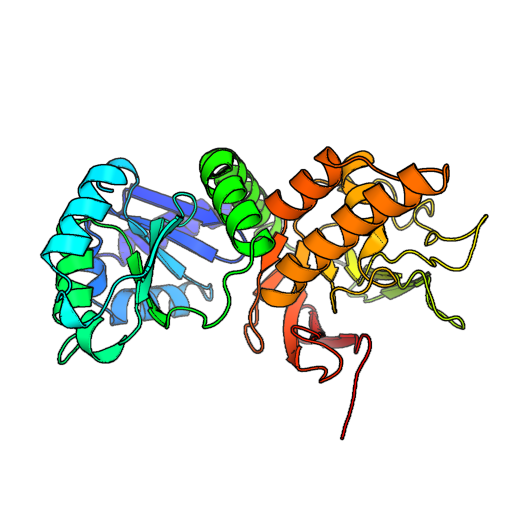.455 -4.627 1.00 95.56 258 ASN A N 1
ATOM 2038 C CA . ASN A 1 258 ? 15.798 9.447 -3.843 1.00 95.56 258 ASN A CA 1
ATOM 2039 C C . ASN A 1 258 ? 14.292 9.556 -4.132 1.00 95.56 258 ASN A C 1
ATOM 2041 O O . ASN A 1 258 ? 13.657 10.513 -3.690 1.00 95.56 258 ASN A O 1
ATOM 2045 N N . PHE A 1 259 ? 13.677 8.578 -4.802 1.00 97.56 259 PHE A N 1
ATOM 2046 C CA . PHE A 1 259 ? 12.222 8.456 -4.728 1.00 97.56 259 PHE A CA 1
ATOM 2047 C C . PHE A 1 259 ? 11.795 8.221 -3.273 1.00 97.56 259 PHE A C 1
ATOM 2049 O O . PHE A 1 259 ? 12.373 7.392 -2.576 1.00 97.56 259 PHE A O 1
ATOM 2056 N N . ASP A 1 260 ? 10.770 8.938 -2.820 1.00 95.94 260 ASP A N 1
ATOM 2057 C CA . ASP A 1 260 ? 10.267 8.882 -1.440 1.00 95.94 260 ASP A CA 1
ATOM 2058 C C . ASP A 1 260 ? 8.735 8.731 -1.376 1.00 95.94 260 ASP A C 1
ATOM 2060 O O . ASP A 1 260 ? 8.100 8.998 -0.349 1.00 95.94 260 ASP A O 1
ATOM 2064 N N . GLY A 1 261 ? 8.128 8.384 -2.513 1.00 96.75 261 GLY A N 1
ATOM 2065 C CA . GLY A 1 261 ? 6.688 8.262 -2.676 1.00 96.75 261 GLY A CA 1
ATOM 2066 C C . GLY A 1 261 ? 6.153 6.864 -2.344 1.00 96.75 261 GLY A C 1
ATOM 2067 O O . GLY A 1 261 ? 6.915 5.927 -2.084 1.00 96.75 261 GLY A O 1
ATOM 2068 N N . PRO A 1 262 ? 4.820 6.711 -2.338 1.00 98.50 262 PRO A N 1
ATOM 2069 C CA . PRO A 1 262 ? 4.150 5.441 -2.114 1.00 98.50 262 PRO A CA 1
ATOM 2070 C C . PRO A 1 262 ? 4.207 4.527 -3.343 1.00 98.50 262 PRO A C 1
ATOM 2072 O O . PRO A 1 262 ? 4.212 4.980 -4.492 1.00 98.50 262 PRO A O 1
ATOM 2075 N N . ILE A 1 263 ? 4.136 3.223 -3.079 1.00 98.81 263 ILE A N 1
ATOM 2076 C CA . ILE A 1 263 ? 3.837 2.202 -4.088 1.00 98.81 263 ILE A CA 1
ATOM 2077 C C . ILE A 1 263 ? 2.448 1.635 -3.812 1.00 98.81 263 ILE A C 1
ATOM 2079 O O . ILE A 1 263 ? 2.173 1.230 -2.687 1.00 98.81 263 ILE A O 1
ATOM 2083 N N . TYR A 1 264 ? 1.594 1.535 -4.823 1.00 98.88 264 TYR A N 1
ATOM 2084 C CA . TYR A 1 264 ? 0.287 0.894 -4.725 1.00 98.88 264 TYR A CA 1
ATOM 2085 C C . TYR A 1 264 ? 0.278 -0.422 -5.495 1.00 98.88 264 TYR A C 1
ATOM 2087 O O . TYR A 1 264 ? 0.631 -0.476 -6.672 1.00 98.88 264 TYR A O 1
ATOM 2095 N N . CYS A 1 265 ? -0.147 -1.491 -4.834 1.00 98.81 265 CYS A N 1
ATOM 2096 C CA . CYS A 1 265 ? -0.331 -2.810 -5.433 1.00 98.81 265 CYS A CA 1
ATOM 2097 C C . CYS A 1 265 ? -1.313 -3.631 -4.592 1.00 98.81 265 CYS A C 1
ATOM 2099 O O . CYS A 1 265 ? -1.765 -3.185 -3.537 1.00 98.81 265 CYS A O 1
ATOM 2101 N N . THR A 1 266 ? -1.659 -4.838 -5.027 1.00 98.81 266 THR A N 1
ATOM 2102 C CA . THR A 1 266 ? -2.472 -5.737 -4.199 1.00 98.81 266 THR A CA 1
ATOM 2103 C C . THR A 1 266 ? -1.638 -6.358 -3.065 1.00 98.81 266 THR A C 1
ATOM 2105 O O . THR A 1 266 ? -0.418 -6.500 -3.205 1.00 98.81 266 THR A O 1
ATOM 2108 N N . PRO A 1 267 ? -2.256 -6.783 -1.941 1.00 97.81 267 PRO A N 1
ATOM 2109 C CA . PRO A 1 267 ? -1.520 -7.428 -0.853 1.00 97.81 267 PRO A CA 1
ATOM 2110 C C . PRO A 1 267 ? -0.653 -8.626 -1.297 1.00 97.81 267 PRO A C 1
ATOM 2112 O O . PRO A 1 267 ? 0.504 -8.677 -0.880 1.00 97.81 267 PRO A O 1
ATOM 2115 N N . PRO A 1 268 ? -1.126 -9.551 -2.164 1.00 98.31 268 PRO A N 1
ATOM 2116 C CA . PRO A 1 268 ? -0.276 -10.642 -2.638 1.00 98.31 268 PRO A CA 1
ATOM 2117 C C . PRO A 1 268 ? 0.866 -10.167 -3.542 1.00 98.31 268 PRO A C 1
ATOM 2119 O O . PRO A 1 268 ? 1.965 -10.711 -3.457 1.00 98.31 268 PRO A O 1
ATOM 2122 N N . THR A 1 269 ? 0.635 -9.137 -4.368 1.00 98.81 269 THR A N 1
ATOM 2123 C CA . THR A 1 269 ? 1.684 -8.558 -5.216 1.00 98.81 269 THR A CA 1
ATOM 2124 C C . THR A 1 269 ? 2.820 -7.990 -4.374 1.00 98.81 269 THR A C 1
ATOM 2126 O O . THR A 1 269 ? 3.967 -8.252 -4.710 1.00 98.81 269 THR A O 1
ATOM 2129 N N . ARG A 1 270 ? 2.545 -7.301 -3.254 1.00 98.62 270 ARG A N 1
ATOM 2130 C CA . ARG A 1 270 ? 3.594 -6.852 -2.314 1.00 98.62 270 ARG A CA 1
ATOM 2131 C C . ARG A 1 270 ? 4.487 -8.015 -1.880 1.00 98.62 270 ARG A C 1
ATOM 2133 O O . ARG A 1 270 ? 5.703 -7.931 -2.004 1.00 98.62 270 ARG A O 1
ATOM 2140 N N . ASP A 1 271 ? 3.877 -9.088 -1.380 1.00 98.25 271 ASP A N 1
ATOM 2141 C CA . ASP A 1 271 ? 4.614 -10.211 -0.793 1.00 98.25 271 ASP A CA 1
ATOM 2142 C C . ASP A 1 271 ? 5.457 -10.945 -1.845 1.00 98.25 271 ASP A C 1
ATOM 2144 O O . ASP A 1 271 ? 6.635 -11.233 -1.622 1.00 98.25 271 ASP A O 1
ATOM 2148 N N . MET A 1 272 ? 4.870 -11.197 -3.018 1.00 98.50 272 MET A N 1
ATOM 2149 C CA . MET A 1 272 ? 5.546 -11.858 -4.135 1.00 98.50 272 MET A CA 1
ATOM 2150 C C . MET A 1 272 ? 6.633 -10.974 -4.756 1.00 98.50 272 MET A C 1
ATOM 2152 O O . MET A 1 272 ? 7.716 -11.468 -5.055 1.00 98.50 272 MET A O 1
ATOM 2156 N N . MET A 1 273 ? 6.384 -9.670 -4.903 1.00 98.44 273 MET A N 1
ATOM 2157 C CA . MET A 1 273 ? 7.357 -8.707 -5.424 1.00 98.44 273 MET A CA 1
ATOM 2158 C C . MET A 1 273 ? 8.596 -8.662 -4.528 1.00 98.44 273 MET A C 1
ATOM 2160 O O . MET A 1 273 ? 9.712 -8.760 -5.031 1.00 98.44 273 MET A O 1
ATOM 2164 N N . THR A 1 274 ? 8.417 -8.582 -3.205 1.00 98.25 274 THR A N 1
ATOM 2165 C CA . THR A 1 274 ? 9.535 -8.611 -2.252 1.00 98.25 274 THR A CA 1
ATOM 2166 C C . THR A 1 274 ? 10.322 -9.918 -2.339 1.00 98.25 274 THR A C 1
ATOM 2168 O O . THR A 1 274 ? 11.553 -9.885 -2.350 1.00 98.25 274 THR A O 1
ATOM 2171 N N . LEU A 1 275 ? 9.639 -11.067 -2.431 1.00 98.31 275 LEU A N 1
ATOM 2172 C CA . LEU A 1 275 ? 10.298 -12.365 -2.601 1.00 98.31 275 LEU A CA 1
ATOM 2173 C C . LEU A 1 275 ? 11.166 -12.388 -3.864 1.00 98.31 275 LEU A C 1
ATOM 2175 O O . LEU A 1 275 ? 12.348 -12.719 -3.787 1.00 98.31 275 LEU A O 1
ATOM 2179 N N . LEU A 1 276 ? 10.586 -12.011 -5.004 1.00 98.25 276 LEU A N 1
ATOM 2180 C CA . LEU A 1 276 ? 11.248 -12.060 -6.306 1.00 98.25 276 LEU A CA 1
ATOM 2181 C C . LEU A 1 276 ? 12.391 -11.044 -6.409 1.00 98.25 276 LEU A C 1
ATOM 2183 O O . LEU A 1 276 ? 13.444 -11.373 -6.942 1.00 98.25 276 LEU A O 1
ATOM 2187 N N . GLN A 1 277 ? 12.239 -9.841 -5.851 1.00 98.12 277 GLN A N 1
ATOM 2188 C CA . GLN A 1 277 ? 13.309 -8.838 -5.808 1.00 98.12 277 GLN A CA 1
ATOM 2189 C C . GLN A 1 277 ? 14.491 -9.299 -4.947 1.00 98.12 277 GLN A C 1
ATOM 2191 O O . GLN A 1 277 ? 15.638 -9.119 -5.349 1.00 98.12 277 GLN A O 1
ATOM 2196 N N . MET A 1 278 ? 14.233 -9.906 -3.783 1.00 97.38 278 MET A N 1
ATOM 2197 C CA . MET A 1 278 ? 15.295 -10.460 -2.935 1.00 97.38 278 MET A CA 1
ATOM 2198 C C . MET A 1 278 ? 15.989 -11.657 -3.592 1.00 97.38 278 MET A C 1
ATOM 2200 O O . MET A 1 278 ? 17.200 -11.818 -3.445 1.00 97.38 278 MET A O 1
ATOM 2204 N N . ASP A 1 279 ? 15.240 -12.499 -4.305 1.00 96.81 279 ASP A N 1
ATOM 2205 C CA . ASP A 1 279 ? 15.798 -13.628 -5.052 1.00 96.81 279 ASP A CA 1
ATOM 2206 C C . ASP A 1 279 ? 16.651 -13.161 -6.238 1.00 96.81 279 ASP A C 1
ATOM 2208 O O . ASP A 1 279 ? 17.783 -13.612 -6.399 1.00 96.81 279 ASP A O 1
ATOM 2212 N N . TYR A 1 280 ? 16.181 -12.155 -6.979 1.00 95.38 280 TYR A N 1
ATOM 2213 C CA . TYR A 1 280 ? 16.930 -11.526 -8.066 1.00 95.38 280 TYR A CA 1
ATOM 2214 C C . TYR A 1 280 ? 18.311 -11.031 -7.613 1.00 95.38 280 TYR A C 1
ATOM 2216 O O . TYR A 1 280 ? 19.303 -11.277 -8.298 1.00 95.38 280 TYR A O 1
ATOM 2224 N N . LEU A 1 281 ? 18.410 -10.415 -6.428 1.00 94.25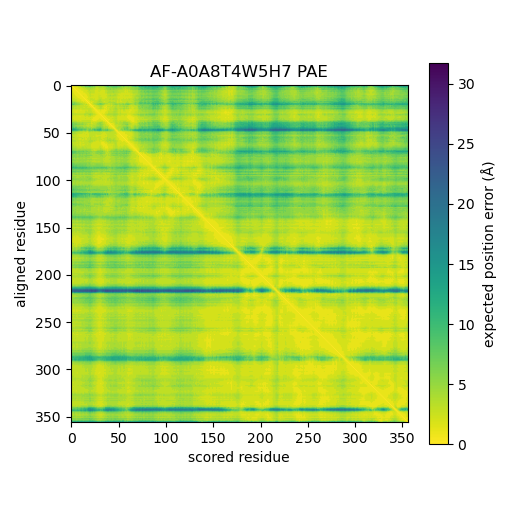 281 LEU A N 1
ATOM 2225 C CA . LEU A 1 281 ? 19.697 -10.003 -5.854 1.00 94.25 281 LEU A CA 1
ATOM 2226 C C . LEU A 1 281 ? 20.630 -11.189 -5.578 1.00 94.25 281 LEU A C 1
ATOM 2228 O O . LEU A 1 281 ? 21.830 -11.101 -5.841 1.00 94.25 281 LEU A O 1
ATOM 2232 N N . LYS A 1 282 ? 20.092 -12.2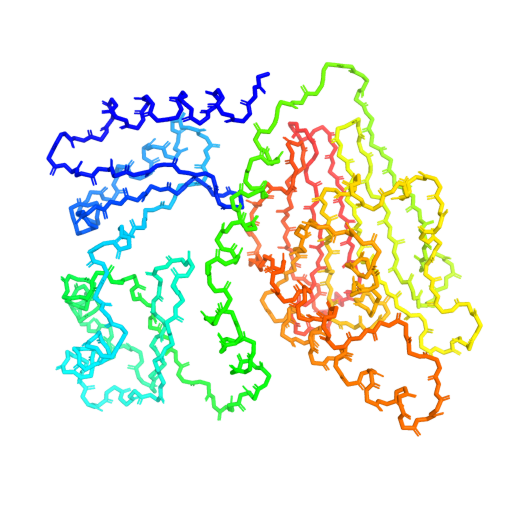99 -5.059 1.00 94.06 282 LYS A N 1
ATOM 2233 C CA . LYS A 1 282 ? 20.875 -13.507 -4.757 1.00 94.06 282 LYS A CA 1
ATOM 2234 C C . LYS A 1 282 ? 21.392 -14.170 -6.027 1.00 94.06 282 LYS A C 1
ATOM 2236 O O . LYS A 1 282 ? 22.570 -14.514 -6.082 1.00 94.06 282 LYS A O 1
ATOM 2241 N N . VAL A 1 283 ? 20.529 -14.325 -7.030 1.00 92.50 283 VAL A N 1
ATOM 2242 C CA . VAL A 1 283 ? 20.889 -14.923 -8.322 1.00 92.50 283 VAL A CA 1
ATOM 2243 C C . VAL A 1 283 ? 21.915 -14.050 -9.041 1.00 92.50 283 VAL A C 1
ATOM 2245 O O . VAL A 1 283 ? 22.956 -14.552 -9.451 1.00 92.50 283 VAL A O 1
ATOM 2248 N N . ALA A 1 284 ? 21.700 -12.732 -9.102 1.00 89.62 284 ALA A N 1
ATOM 2249 C CA . ALA A 1 284 ? 22.658 -11.813 -9.715 1.00 89.62 284 ALA A CA 1
ATOM 2250 C C . ALA A 1 284 ? 24.035 -11.855 -9.029 1.00 89.62 284 ALA A C 1
ATOM 2252 O O . ALA A 1 284 ? 25.057 -11.835 -9.714 1.00 89.62 284 ALA A O 1
ATOM 2253 N N . ALA A 1 285 ? 24.075 -11.962 -7.695 1.00 90.31 285 ALA A N 1
ATOM 2254 C CA . ALA A 1 285 ? 25.322 -12.120 -6.950 1.00 90.31 285 ALA A CA 1
ATOM 2255 C C . ALA A 1 285 ? 26.023 -13.456 -7.251 1.00 90.31 285 ALA A C 1
ATOM 2257 O O . ALA A 1 285 ? 27.240 -13.476 -7.431 1.00 90.31 285 ALA A O 1
ATOM 2258 N N . ALA A 1 286 ? 25.269 -14.559 -7.316 1.00 91.81 286 ALA A N 1
ATOM 2259 C CA . ALA A 1 286 ? 25.801 -15.889 -7.615 1.00 91.81 286 ALA A CA 1
ATOM 2260 C C . ALA A 1 286 ? 26.380 -15.980 -9.037 1.00 91.81 286 ALA A C 1
ATOM 2262 O O . ALA A 1 286 ? 27.437 -16.577 -9.230 1.00 91.81 286 ALA A O 1
ATOM 2263 N N . ASP A 1 287 ? 25.734 -15.321 -9.999 1.00 88.94 287 ASP A N 1
ATOM 2264 C CA . ASP A 1 287 ? 26.154 -15.275 -11.403 1.00 88.94 287 ASP A CA 1
ATOM 2265 C C . ASP A 1 287 ? 27.218 -14.194 -11.686 1.00 88.94 287 ASP A C 1
ATOM 2267 O O . ASP A 1 287 ? 27.577 -13.967 -12.841 1.00 88.94 287 ASP A O 1
ATOM 2271 N N . ALA A 1 288 ? 27.706 -13.490 -10.653 1.00 86.56 288 ALA A N 1
ATOM 2272 C CA . ALA A 1 288 ? 28.629 -12.355 -10.769 1.00 86.56 288 ALA A CA 1
ATOM 2273 C C . ALA A 1 288 ? 28.144 -11.249 -11.735 1.00 86.56 288 ALA A C 1
ATOM 2275 O O . ALA A 1 288 ? 28.943 -10.541 -12.356 1.00 86.56 288 ALA A O 1
ATOM 2276 N N . LYS A 1 289 ? 26.821 -11.080 -11.850 1.00 84.69 289 LYS A N 1
ATOM 2277 C CA . LYS A 1 289 ? 26.187 -10.025 -12.645 1.00 84.69 289 LYS A CA 1
ATOM 2278 C C . LYS A 1 289 ? 26.165 -8.703 -11.880 1.00 84.69 289 LYS A C 1
ATOM 2280 O O . LYS A 1 289 ? 26.260 -8.645 -10.653 1.00 84.69 289 LYS A O 1
ATOM 2285 N N . LYS A 1 290 ? 26.001 -7.602 -12.616 1.00 82.94 290 LYS A N 1
ATOM 2286 C CA . LYS A 1 290 ? 25.843 -6.272 -12.021 1.00 82.94 290 LYS A CA 1
ATOM 2287 C C . LYS A 1 290 ? 24.523 -6.195 -11.254 1.00 82.94 290 LYS A C 1
ATOM 2289 O O . LYS A 1 290 ? 23.452 -6.337 -11.833 1.00 82.94 290 LYS A O 1
ATOM 2294 N N . ILE A 1 291 ? 24.613 -5.897 -9.964 1.00 85.88 291 ILE A N 1
ATOM 2295 C CA . ILE A 1 291 ? 23.456 -5.732 -9.087 1.00 85.88 291 ILE A CA 1
ATOM 2296 C C . ILE A 1 291 ? 22.970 -4.267 -9.148 1.00 85.88 291 ILE A C 1
ATOM 2298 O O . ILE A 1 291 ? 23.745 -3.359 -8.824 1.00 85.88 291 ILE A O 1
ATOM 2302 N N . PRO A 1 292 ? 21.716 -3.990 -9.559 1.00 88.50 292 PRO A N 1
ATOM 2303 C CA . PRO A 1 292 ? 21.245 -2.614 -9.755 1.00 88.50 292 PRO A CA 1
ATOM 2304 C C . PRO A 1 292 ? 20.969 -1.860 -8.442 1.00 88.50 292 PRO A C 1
ATOM 2306 O O . PRO A 1 292 ? 21.170 -0.643 -8.380 1.00 88.50 292 PRO A O 1
ATOM 2309 N N . TYR A 1 293 ? 20.573 -2.564 -7.382 1.00 95.50 293 TYR A N 1
ATOM 2310 C CA . TYR A 1 293 ? 20.184 -2.014 -6.078 1.00 95.50 293 TYR A CA 1
ATOM 2311 C C . TYR A 1 293 ? 20.508 -3.001 -4.944 1.00 95.50 293 TYR A C 1
ATOM 2313 O O . TYR A 1 293 ? 20.831 -4.156 -5.184 1.00 95.50 293 TYR A O 1
ATOM 2321 N N . SER A 1 294 ? 20.461 -2.550 -3.701 1.00 96.81 294 SER A N 1
ATOM 2322 C CA . SER A 1 294 ? 20.784 -3.325 -2.501 1.00 96.81 294 SER A CA 1
ATOM 2323 C C . SER A 1 294 ? 19.542 -3.926 -1.834 1.00 96.81 294 SER A C 1
ATOM 2325 O O . SER A 1 294 ? 18.403 -3.625 -2.195 1.00 96.81 294 SER A O 1
ATOM 2327 N N . SER A 1 295 ? 19.747 -4.774 -0.821 1.00 96.94 295 SER A N 1
ATOM 2328 C CA . SER A 1 295 ? 18.636 -5.301 -0.016 1.00 96.94 295 SER A CA 1
ATOM 2329 C C . SER A 1 295 ? 17.950 -4.214 0.819 1.00 96.94 295 SER A C 1
ATOM 2331 O O . SER A 1 295 ? 16.772 -4.329 1.150 1.00 96.94 295 SER A O 1
ATOM 2333 N N . GLU A 1 296 ? 18.678 -3.144 1.132 1.00 97.69 296 GLU A N 1
ATOM 2334 C CA . GLU A 1 296 ? 18.216 -1.951 1.837 1.00 97.69 296 GLU A CA 1
ATOM 2335 C C . GLU A 1 296 ? 17.190 -1.204 0.983 1.00 97.69 296 GLU A C 1
ATOM 2337 O O . GLU A 1 296 ? 16.134 -0.833 1.485 1.00 97.69 296 GLU A O 1
ATOM 2342 N N . ASP A 1 297 ? 17.422 -1.113 -0.326 1.00 98.31 297 ASP A N 1
ATOM 2343 C CA . ASP A 1 297 ? 16.470 -0.501 -1.257 1.00 98.31 297 ASP A CA 1
ATOM 2344 C C . ASP A 1 297 ? 15.158 -1.310 -1.341 1.00 98.31 297 ASP A C 1
ATOM 2346 O O . ASP A 1 297 ? 14.068 -0.749 -1.438 1.00 98.31 297 ASP A O 1
ATOM 2350 N N . VAL A 1 298 ? 15.222 -2.645 -1.237 1.00 98.31 298 VAL A N 1
ATOM 2351 C CA . VAL A 1 298 ? 14.014 -3.496 -1.166 1.00 98.31 298 VAL A CA 1
ATOM 2352 C C . VAL A 1 298 ? 13.269 -3.292 0.160 1.00 98.31 298 VAL A C 1
ATOM 2354 O O . VAL A 1 298 ? 12.039 -3.341 0.201 1.00 98.31 298 VAL A O 1
ATOM 2357 N N . LYS A 1 299 ? 13.980 -3.019 1.260 1.00 98.00 299 LYS A N 1
ATOM 2358 C CA . LYS A 1 299 ? 13.345 -2.655 2.538 1.00 98.00 299 LYS A CA 1
ATOM 2359 C C . LYS A 1 299 ? 12.596 -1.323 2.424 1.00 98.00 299 LYS A C 1
ATOM 2361 O O . LYS A 1 299 ? 11.493 -1.220 2.963 1.00 98.00 299 LYS A O 1
ATOM 2366 N N . GLU A 1 300 ? 13.124 -0.349 1.678 1.00 98.38 300 GLU A N 1
ATOM 2367 C CA . GLU A 1 300 ? 12.407 0.900 1.374 1.00 98.38 300 GLU A CA 1
ATOM 2368 C C . GLU A 1 300 ? 11.114 0.649 0.592 1.00 98.38 300 GLU A C 1
ATOM 2370 O O . GLU A 1 300 ? 10.068 1.193 0.955 1.00 98.38 300 GLU A O 1
ATOM 2375 N N . VAL A 1 301 ? 11.140 -0.253 -0.398 1.00 98.50 301 VAL A N 1
ATOM 2376 C CA . VAL A 1 301 ? 9.934 -0.698 -1.121 1.00 98.50 301 VAL A CA 1
ATOM 2377 C C . VAL A 1 301 ? 8.877 -1.229 -0.150 1.00 98.50 301 VAL A C 1
ATOM 2379 O O . VAL A 1 301 ? 7.715 -0.822 -0.225 1.00 98.50 301 VAL A O 1
ATOM 2382 N N . ILE A 1 302 ? 9.252 -2.087 0.807 1.00 98.25 302 ILE A N 1
ATOM 2383 C CA . ILE A 1 302 ? 8.313 -2.614 1.813 1.00 98.25 302 ILE A CA 1
ATOM 2384 C C . ILE A 1 302 ? 7.741 -1.476 2.673 1.00 98.25 302 ILE A C 1
ATOM 2386 O O . ILE A 1 302 ? 6.524 -1.413 2.863 1.00 98.25 302 ILE A O 1
ATOM 2390 N N . LYS A 1 303 ? 8.594 -0.557 3.155 1.00 97.50 303 LYS A N 1
ATOM 2391 C CA . LYS A 1 303 ? 8.184 0.590 3.987 1.00 97.50 303 LYS A CA 1
ATOM 2392 C C . LYS A 1 303 ? 7.272 1.571 3.271 1.00 97.50 303 LYS A C 1
ATOM 2394 O O . LYS A 1 303 ? 6.518 2.256 3.953 1.00 97.50 303 LYS A O 1
ATOM 2399 N N . HIS A 1 304 ? 7.319 1.659 1.946 1.00 98.50 304 HIS A N 1
ATOM 2400 C CA . HIS A 1 304 ? 6.522 2.607 1.163 1.00 98.50 304 HIS A CA 1
ATOM 2401 C C . HIS A 1 304 ? 5.330 1.961 0.438 1.00 98.50 304 HIS A C 1
ATOM 2403 O O . HIS A 1 304 ? 4.439 2.674 -0.026 1.00 98.50 304 HIS A O 1
ATOM 2409 N N . THR A 1 305 ? 5.226 0.629 0.409 1.00 98.62 305 THR A N 1
ATOM 2410 C CA . THR A 1 305 ? 4.106 -0.066 -0.247 1.00 98.62 305 THR A CA 1
ATOM 2411 C C . THR A 1 305 ? 2.805 0.055 0.544 1.00 98.62 305 THR A C 1
ATOM 2413 O O . THR A 1 305 ? 2.705 -0.416 1.674 1.00 98.62 305 THR A O 1
ATOM 2416 N N . ILE A 1 306 ? 1.775 0.654 -0.046 1.00 98.00 306 ILE A N 1
ATOM 2417 C CA . ILE A 1 306 ? 0.404 0.758 0.462 1.00 98.00 306 ILE A CA 1
ATOM 2418 C C . ILE A 1 306 ? -0.471 -0.249 -0.308 1.00 98.00 306 ILE A C 1
ATOM 2420 O O . ILE A 1 306 ? -0.833 0.003 -1.458 1.00 98.00 306 ILE A O 1
ATOM 2424 N N . PRO A 1 307 ? -0.806 -1.407 0.291 1.00 97.38 307 PRO A N 1
ATOM 2425 C CA . PRO A 1 307 ? -1.602 -2.416 -0.392 1.00 97.38 307 PRO A CA 1
ATOM 2426 C C . PRO A 1 307 ? -3.076 -1.992 -0.516 1.00 97.38 307 PRO A C 1
ATOM 2428 O O . PRO A 1 307 ? -3.663 -1.489 0.441 1.00 97.38 307 PRO A O 1
ATOM 2431 N N . VAL A 1 308 ? -3.686 -2.251 -1.674 1.00 97.38 308 VAL A N 1
ATOM 2432 C CA . VAL A 1 308 ? -5.084 -1.916 -2.000 1.00 97.38 308 VAL A CA 1
ATOM 2433 C C . VAL A 1 308 ? -5.805 -3.174 -2.491 1.00 97.38 308 VAL A C 1
ATOM 2435 O O . VAL A 1 308 ? -5.272 -3.914 -3.319 1.00 97.38 308 VAL A O 1
ATOM 2438 N N . ASN A 1 309 ? -7.006 -3.457 -1.976 1.00 97.62 309 ASN A N 1
ATOM 2439 C CA . ASN A 1 309 ? -7.775 -4.618 -2.431 1.00 97.62 309 ASN A CA 1
ATOM 2440 C C . ASN A 1 309 ? -8.459 -4.339 -3.773 1.00 97.62 309 ASN A C 1
ATOM 2442 O O . ASN A 1 309 ? -8.651 -3.195 -4.183 1.00 97.62 309 ASN A O 1
ATOM 2446 N N . TYR A 1 310 ? -8.893 -5.402 -4.443 1.00 98.50 310 TYR A N 1
ATOM 2447 C CA . TYR A 1 310 ? -9.732 -5.251 -5.625 1.00 98.50 310 TYR A CA 1
ATOM 2448 C C . TYR A 1 310 ? -11.039 -4.520 -5.297 1.00 98.50 310 TYR A C 1
ATOM 2450 O O . TYR A 1 310 ? -11.663 -4.782 -4.269 1.00 98.50 310 TYR A O 1
ATOM 2458 N N . GLY A 1 311 ? -11.459 -3.625 -6.191 1.00 97.62 311 GLY A N 1
ATOM 2459 C CA . GLY A 1 311 ? -12.682 -2.831 -6.048 1.00 97.62 311 GLY A CA 1
ATOM 2460 C C . GLY A 1 311 ? -12.582 -1.646 -5.081 1.00 97.62 311 GLY A C 1
ATOM 2461 O O . GLY A 1 311 ? -13.477 -0.804 -5.074 1.00 97.62 311 GLY A O 1
ATOM 2462 N N . ASP A 1 312 ? -11.500 -1.523 -4.305 1.00 95.44 312 ASP A N 1
ATOM 2463 C CA . ASP A 1 312 ? -11.286 -0.368 -3.436 1.00 95.44 312 ASP A CA 1
ATOM 2464 C C . ASP A 1 312 ? -10.804 0.847 -4.244 1.00 95.44 312 ASP A C 1
ATOM 2466 O O . ASP A 1 312 ? -9.631 0.951 -4.602 1.00 95.44 312 ASP A O 1
ATOM 2470 N N . THR A 1 313 ? -11.696 1.811 -4.490 1.00 94.62 313 THR A N 1
ATOM 2471 C CA . THR A 1 313 ? -11.320 3.099 -5.099 1.00 94.62 313 THR A CA 1
ATOM 2472 C C . THR A 1 313 ? -10.556 3.985 -4.117 1.00 94.62 313 THR A C 1
ATOM 2474 O O . THR A 1 313 ? -11.124 4.446 -3.123 1.00 94.62 313 THR A O 1
ATOM 2477 N N . THR A 1 314 ? -9.286 4.243 -4.410 1.00 94.94 314 THR A N 1
ATOM 2478 C CA . THR A 1 314 ? -8.337 4.918 -3.517 1.00 94.94 314 THR A CA 1
ATOM 2479 C C . THR A 1 314 ? -7.766 6.161 -4.191 1.00 94.94 314 THR A C 1
ATOM 2481 O O . THR A 1 314 ? -7.300 6.076 -5.326 1.00 94.94 314 THR A O 1
ATOM 2484 N N . ASP A 1 315 ? -7.786 7.306 -3.509 1.00 95.00 315 ASP A N 1
ATOM 2485 C CA . ASP A 1 315 ? -7.090 8.513 -3.969 1.00 95.00 315 ASP A CA 1
ATOM 2486 C C . ASP A 1 315 ? -5.571 8.277 -3.896 1.00 95.00 315 ASP A C 1
ATOM 2488 O O . ASP A 1 315 ? -5.044 7.959 -2.827 1.00 95.00 315 ASP A O 1
ATOM 2492 N N . ILE A 1 316 ? -4.873 8.387 -5.031 1.00 96.88 316 ILE A N 1
ATOM 2493 C CA . ILE A 1 316 ? -3.415 8.165 -5.119 1.00 96.88 316 ILE A CA 1
ATOM 2494 C C . ILE A 1 316 ? -2.633 9.437 -5.454 1.00 96.88 316 ILE A C 1
ATOM 2496 O O . ILE A 1 316 ? -1.432 9.490 -5.197 1.00 96.88 316 ILE A O 1
ATOM 2500 N N . THR A 1 317 ? -3.328 10.457 -5.957 1.00 96.00 317 THR A N 1
ATOM 2501 C CA . THR A 1 317 ? -2.886 11.850 -6.113 1.00 96.00 317 THR A CA 1
ATOM 2502 C C . THR A 1 317 ? -4.105 12.773 -5.889 1.00 96.00 317 THR A C 1
ATOM 2504 O O . THR A 1 317 ? -5.212 12.259 -5.699 1.00 96.00 317 THR A O 1
ATOM 2507 N N . PRO A 1 318 ? -3.961 14.114 -5.898 1.00 93.19 318 PRO A N 1
ATOM 2508 C CA . PRO A 1 318 ? -5.099 15.032 -5.734 1.00 93.19 318 PRO A CA 1
ATOM 2509 C C . PRO A 1 318 ? -6.200 14.900 -6.797 1.00 93.19 318 PRO A C 1
ATOM 2511 O O . PRO A 1 318 ? -7.354 15.227 -6.530 1.00 93.19 318 PRO A O 1
ATOM 2514 N N . ASP A 1 319 ? -5.846 14.441 -7.997 1.00 94.12 319 ASP A N 1
ATOM 2515 C CA . ASP A 1 319 ? -6.712 14.378 -9.177 1.00 94.12 319 ASP A CA 1
ATOM 2516 C C . ASP A 1 319 ? -6.832 12.965 -9.777 1.00 94.12 319 ASP A C 1
ATOM 2518 O O . ASP A 1 319 ? -7.537 12.795 -10.768 1.00 94.12 319 ASP A O 1
ATOM 2522 N N . ILE A 1 320 ? -6.186 11.941 -9.205 1.00 96.00 320 ILE A N 1
ATOM 2523 C CA . ILE A 1 320 ? -6.227 10.562 -9.718 1.00 96.00 320 ILE A CA 1
ATOM 2524 C C . ILE A 1 320 ? -6.678 9.581 -8.632 1.00 96.00 320 ILE A C 1
ATOM 2526 O O . ILE A 1 320 ? -6.058 9.437 -7.572 1.00 96.00 320 ILE A O 1
ATOM 2530 N N . ARG A 1 321 ? -7.730 8.819 -8.953 1.00 96.56 321 ARG A N 1
ATOM 2531 C CA . ARG A 1 321 ? -8.227 7.685 -8.162 1.00 96.56 321 ARG A CA 1
ATOM 2532 C C . ARG A 1 321 ? -7.914 6.358 -8.832 1.00 96.56 321 ARG A C 1
ATOM 2534 O O . ARG A 1 321 ? -8.291 6.136 -9.981 1.00 96.56 321 ARG A O 1
ATOM 2541 N N . LEU A 1 322 ? -7.309 5.446 -8.083 1.00 98.19 322 LEU A N 1
ATOM 2542 C CA . LEU A 1 322 ? -6.968 4.094 -8.513 1.00 98.19 322 LEU A CA 1
ATOM 2543 C C . LEU A 1 322 ? -8.015 3.089 -8.034 1.00 98.19 322 LEU A C 1
ATOM 2545 O O . LEU A 1 322 ? -8.442 3.121 -6.883 1.00 98.19 322 LEU A O 1
ATOM 2549 N N . THR A 1 323 ? -8.402 2.161 -8.902 1.00 98.56 323 THR A N 1
ATOM 2550 C CA . THR A 1 323 ? -9.135 0.945 -8.535 1.00 98.56 323 THR A CA 1
ATOM 2551 C C . THR A 1 323 ? -8.469 -0.248 -9.206 1.00 98.56 323 THR A C 1
ATOM 2553 O O . THR A 1 323 ? -8.297 -0.262 -10.423 1.00 98.56 323 THR A O 1
ATOM 2556 N N . PHE A 1 324 ? -8.100 -1.258 -8.422 1.00 98.81 324 PHE A N 1
ATOM 2557 C CA . PHE A 1 324 ? -7.618 -2.518 -8.976 1.00 98.81 324 PHE A CA 1
ATOM 2558 C C . PHE A 1 324 ? -8.783 -3.454 -9.294 1.00 98.81 324 PHE A C 1
ATOM 2560 O O . PHE A 1 324 ? -9.691 -3.637 -8.478 1.00 98.81 324 PHE A O 1
ATOM 2567 N N . HIS A 1 325 ? -8.715 -4.116 -10.444 1.00 98.62 325 HIS A N 1
ATOM 2568 C CA . HIS A 1 325 ? -9.591 -5.226 -10.821 1.00 98.62 325 HIS A CA 1
ATOM 2569 C C . HIS A 1 325 ? -8.761 -6.486 -11.052 1.00 98.62 325 HIS A C 1
ATOM 2571 O O . HIS A 1 325 ? -7.582 -6.392 -11.374 1.00 98.62 325 HIS A O 1
ATOM 2577 N N . ASN A 1 326 ? -9.351 -7.668 -10.878 1.00 98.50 326 ASN A N 1
ATOM 2578 C CA . ASN A 1 326 ? -8.638 -8.925 -11.103 1.00 98.50 326 ASN A CA 1
ATOM 2579 C C . ASN A 1 326 ? -8.213 -9.063 -12.576 1.00 98.50 326 ASN A C 1
ATOM 2581 O O . ASN A 1 326 ? -9.050 -8.927 -13.465 1.00 98.50 326 ASN A O 1
ATOM 2585 N N . ALA A 1 327 ? -6.938 -9.376 -12.808 1.00 98.38 327 ALA A N 1
ATOM 2586 C CA . ALA A 1 327 ? -6.387 -9.632 -14.141 1.00 98.38 327 ALA A CA 1
ATOM 2587 C C . ALA A 1 327 ? -6.391 -11.120 -14.537 1.00 98.38 327 ALA A C 1
ATOM 2589 O O . ALA A 1 327 ? -6.261 -11.440 -15.716 1.00 98.38 327 ALA A O 1
ATOM 2590 N N . GLY A 1 328 ? -6.515 -12.038 -13.569 1.00 97.88 328 GLY A N 1
ATOM 2591 C CA . GLY A 1 328 ? -6.530 -13.484 -13.828 1.00 97.88 328 GLY A CA 1
ATOM 2592 C C . GLY A 1 328 ? -5.185 -14.097 -14.249 1.00 97.88 328 GLY A C 1
ATOM 2593 O O . GLY A 1 328 ? -5.153 -15.274 -14.595 1.00 97.88 328 GLY A O 1
ATOM 2594 N N . HIS A 1 329 ? -4.083 -13.339 -14.209 1.00 98.38 329 HIS A N 1
ATOM 2595 C CA . HIS A 1 329 ? -2.756 -13.781 -14.663 1.00 98.38 329 HIS A CA 1
ATOM 2596 C C . HIS A 1 329 ? -1.992 -14.580 -13.602 1.00 98.38 329 HIS A C 1
ATOM 2598 O O . HIS A 1 329 ? -1.740 -15.772 -13.759 1.00 98.38 329 HIS A O 1
ATOM 2604 N N . ILE A 1 330 ? -1.672 -13.931 -12.481 1.00 98.56 330 ILE A N 1
ATOM 2605 C CA . ILE A 1 330 ? -1.042 -14.541 -11.300 1.00 98.56 330 ILE A CA 1
ATOM 2606 C C . ILE A 1 330 ? -1.750 -14.098 -10.016 1.00 98.56 330 ILE A C 1
ATOM 2608 O O . ILE A 1 330 ? -2.598 -13.200 -10.033 1.00 98.56 330 ILE A O 1
ATOM 2612 N N . LEU A 1 331 ? -1.395 -14.703 -8.878 1.00 98.38 331 LEU A N 1
ATOM 2613 C CA . LEU A 1 331 ? -1.926 -14.307 -7.574 1.00 98.38 331 LEU A CA 1
ATOM 2614 C C . LEU A 1 331 ? -1.671 -12.811 -7.315 1.00 98.38 331 LEU A C 1
ATOM 2616 O O . LEU A 1 331 ? -0.527 -12.373 -7.256 1.00 98.38 331 LEU A O 1
ATOM 2620 N N . GLY A 1 332 ? -2.745 -12.039 -7.138 1.00 98.06 332 GLY A N 1
ATOM 2621 C CA . GLY A 1 332 ? -2.665 -10.592 -6.911 1.00 98.06 332 GLY A CA 1
ATOM 2622 C C . GLY A 1 332 ? -2.537 -9.739 -8.178 1.00 98.06 332 GLY A C 1
ATOM 2623 O O . GLY A 1 332 ? -2.542 -8.514 -8.066 1.00 98.06 332 GLY A O 1
ATOM 2624 N N . SER A 1 333 ? -2.472 -10.342 -9.369 1.00 98.75 333 SER A N 1
ATOM 2625 C CA . SER A 1 333 ? -2.413 -9.593 -10.631 1.00 98.75 333 SER A CA 1
ATOM 2626 C C . SER A 1 333 ? -3.624 -8.684 -10.820 1.00 98.75 333 SER A C 1
ATOM 2628 O O . SER A 1 333 ? -4.758 -9.050 -10.490 1.00 98.75 333 SER A O 1
ATOM 2630 N N . SER A 1 334 ? -3.388 -7.478 -11.330 1.00 98.75 334 SER A N 1
ATOM 2631 C CA . SER A 1 334 ? -4.414 -6.448 -11.373 1.00 98.75 334 SER A CA 1
ATOM 2632 C C . SER A 1 334 ? -4.412 -5.618 -12.649 1.00 98.75 334 SER A C 1
ATOM 2634 O O . SER A 1 334 ? -3.368 -5.183 -13.122 1.00 98.75 334 SER A O 1
ATOM 2636 N N . ILE A 1 335 ? -5.621 -5.349 -13.143 1.00 98.81 335 ILE A N 1
ATOM 2637 C CA . ILE A 1 335 ? -5.898 -4.247 -14.060 1.00 98.81 335 ILE A CA 1
ATOM 2638 C C . ILE A 1 335 ? -5.994 -2.983 -13.202 1.00 98.81 335 ILE A C 1
ATOM 2640 O O . ILE A 1 335 ? -6.831 -2.912 -12.295 1.00 98.81 335 ILE A O 1
ATOM 2644 N N . ALA A 1 336 ? -5.148 -1.996 -13.477 1.00 98.69 336 ALA A N 1
ATOM 2645 C CA . ALA A 1 336 ? -5.129 -0.711 -12.788 1.00 98.69 336 ALA A CA 1
ATOM 2646 C C . ALA A 1 336 ? -6.024 0.291 -13.527 1.00 98.69 336 ALA A C 1
ATOM 2648 O O . ALA A 1 336 ? -5.688 0.750 -14.620 1.00 98.69 336 ALA A O 1
ATOM 2649 N N . HIS A 1 337 ? -7.173 0.619 -12.939 1.00 98.56 337 HIS A N 1
ATOM 26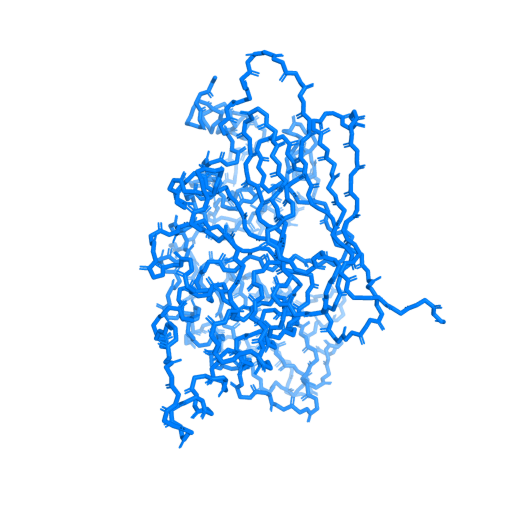50 C CA . HIS A 1 337 ? -8.120 1.585 -13.484 1.00 98.56 337 HIS A CA 1
ATOM 2651 C C . HIS A 1 337 ? -7.970 2.945 -12.792 1.00 98.56 337 HIS A C 1
ATOM 2653 O O . HIS A 1 337 ? -8.141 3.057 -11.576 1.00 98.56 337 HIS A O 1
ATOM 2659 N N . PHE A 1 338 ? -7.664 3.973 -13.577 1.00 98.38 338 PHE A N 1
ATOM 2660 C CA . PHE A 1 338 ? -7.423 5.342 -13.140 1.00 98.38 338 PHE A CA 1
ATOM 2661 C C . PHE A 1 338 ? -8.590 6.236 -13.547 1.00 98.38 338 PHE A C 1
ATOM 2663 O O . PHE A 1 338 ? -8.837 6.418 -14.739 1.00 98.38 338 PHE A O 1
ATOM 2670 N N . HIS A 1 339 ? -9.267 6.820 -12.561 1.00 96.75 339 HIS A N 1
ATOM 2671 C CA . HIS A 1 339 ? -10.263 7.869 -12.773 1.00 96.75 339 HIS A CA 1
ATOM 2672 C C . HIS A 1 339 ? -9.589 9.217 -12.540 1.00 96.75 339 HIS A C 1
ATOM 2674 O O . HIS A 1 339 ? -9.052 9.440 -11.452 1.00 96.75 339 HIS A O 1
ATOM 2680 N N . ILE A 1 340 ? -9.612 10.093 -13.543 1.00 95.38 340 ILE A N 1
ATOM 2681 C CA . ILE A 1 340 ? -8.843 11.341 -13.549 1.00 95.38 340 ILE A CA 1
ATOM 2682 C C . ILE A 1 340 ? -9.796 12.543 -13.500 1.00 95.38 340 ILE A C 1
ATOM 2684 O O . ILE A 1 340 ? -10.772 12.618 -14.258 1.00 95.38 340 ILE A O 1
ATOM 2688 N N . GLY A 1 341 ? -9.521 13.472 -12.584 1.00 89.00 341 GLY A N 1
ATOM 2689 C CA . GLY A 1 341 ? -10.390 14.591 -12.228 1.00 89.00 341 GLY A CA 1
ATOM 2690 C C . GLY A 1 341 ? -11.761 14.119 -11.734 1.00 89.00 341 GLY A C 1
ATOM 2691 O O . GLY A 1 341 ? -11.896 13.096 -11.055 1.00 89.00 341 GLY A O 1
ATOM 2692 N N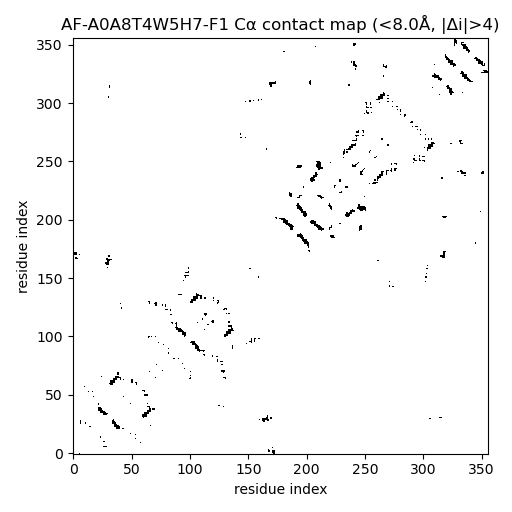 . ASP A 1 342 ? -12.813 14.815 -12.159 1.00 82.88 342 ASP A N 1
ATOM 2693 C CA . ASP A 1 342 ? -14.209 14.452 -11.872 1.00 82.88 342 ASP A CA 1
ATOM 2694 C C . ASP A 1 342 ? -14.752 13.338 -12.792 1.00 82.88 342 ASP A C 1
ATOM 2696 O O . ASP A 1 342 ? -15.955 13.226 -13.022 1.00 82.88 342 ASP A O 1
ATOM 2700 N N . GLY A 1 343 ? -13.864 12.491 -13.326 1.00 74.94 343 GLY A N 1
ATOM 2701 C CA . GLY A 1 343 ? -14.213 11.393 -14.231 1.00 74.94 343 GLY A CA 1
ATOM 2702 C C . GLY A 1 343 ? -14.259 11.786 -15.708 1.00 74.94 343 GLY A C 1
ATOM 2703 O O . GLY A 1 343 ? -14.811 11.036 -16.512 1.00 74.94 343 GLY A O 1
ATOM 2704 N N . LEU A 1 344 ? -13.666 12.930 -16.070 1.00 75.94 344 LEU A N 1
ATOM 2705 C CA . LEU A 1 344 ? -13.544 13.406 -17.455 1.00 75.94 344 LEU A CA 1
ATOM 2706 C C . LEU A 1 344 ? -12.775 12.412 -18.334 1.00 75.94 344 LEU A C 1
ATOM 2708 O O . LEU A 1 344 ? -13.154 12.173 -19.479 1.00 75.94 344 LEU A O 1
ATOM 2712 N N . TYR A 1 345 ? -11.724 11.805 -17.778 1.00 91.12 345 TYR A N 1
ATOM 2713 C CA . TYR A 1 345 ? -10.909 10.799 -18.447 1.00 91.12 345 TYR A CA 1
ATOM 2714 C C . TYR A 1 345 ? -10.716 9.594 -17.535 1.00 91.12 345 TYR A C 1
ATOM 2716 O O . TYR A 1 345 ? -10.465 9.734 -16.337 1.00 91.12 345 TYR A O 1
ATOM 2724 N N . ASN A 1 346 ? -10.814 8.401 -18.116 1.00 95.25 346 ASN A N 1
ATOM 2725 C CA . ASN A 1 346 ? -10.559 7.150 -17.419 1.00 95.25 346 ASN A CA 1
ATOM 2726 C C . ASN A 1 346 ? -9.612 6.303 -18.268 1.00 95.25 346 ASN A C 1
ATOM 2728 O O . ASN A 1 346 ? -9.820 6.160 -19.474 1.00 95.25 346 ASN A O 1
ATOM 2732 N N . ILE A 1 347 ? -8.565 5.765 -17.647 1.00 97.38 347 ILE A N 1
ATOM 2733 C CA . ILE A 1 347 ? -7.558 4.937 -18.318 1.00 97.38 347 ILE A CA 1
ATOM 2734 C C . ILE A 1 347 ? -7.410 3.640 -17.536 1.00 97.38 347 ILE A C 1
ATOM 2736 O O . ILE A 1 347 ? -7.253 3.661 -16.320 1.00 97.38 347 ILE A O 1
ATOM 2740 N N . ALA A 1 348 ? -7.438 2.507 -18.230 1.00 98.06 348 ALA A N 1
ATOM 2741 C CA . ALA A 1 348 ? -7.149 1.208 -17.642 1.00 98.06 348 ALA A CA 1
ATOM 2742 C C . ALA A 1 348 ? -5.842 0.657 -18.218 1.00 98.06 348 ALA A C 1
ATOM 2744 O O . ALA A 1 348 ? -5.716 0.491 -19.431 1.00 98.06 348 ALA A O 1
ATOM 2745 N N . PHE A 1 349 ? -4.887 0.350 -17.345 1.00 98.56 349 PHE A N 1
ATOM 2746 C CA . PHE A 1 349 ? -3.701 -0.428 -17.684 1.00 98.56 349 PHE A CA 1
ATOM 2747 C C . PHE A 1 349 ? -3.970 -1.878 -17.313 1.00 98.56 349 PHE A C 1
ATOM 2749 O O . PHE A 1 349 ? -4.187 -2.192 -16.144 1.00 98.56 349 PHE A O 1
ATOM 2756 N N . SER A 1 350 ? -3.985 -2.761 -18.309 1.00 98.25 350 SER A N 1
ATOM 2757 C CA . SER A 1 350 ? -4.307 -4.171 -18.091 1.00 98.25 350 SER A CA 1
ATOM 2758 C C . SER A 1 350 ? -3.251 -4.894 -17.255 1.00 98.25 350 SER A C 1
ATOM 2760 O O . SER A 1 350 ? -3.593 -5.809 -16.515 1.00 98.25 350 SER A O 1
ATOM 2762 N N . GLY A 1 351 ? -1.982 -4.493 -17.393 1.00 97.94 351 GLY A N 1
ATOM 2763 C CA . GLY A 1 351 ? -0.864 -5.378 -17.081 1.00 97.94 351 GLY A CA 1
ATOM 2764 C C . GLY A 1 351 ? -0.942 -6.640 -17.942 1.00 97.94 351 GLY A C 1
ATOM 2765 O O . GLY A 1 351 ? -1.574 -6.643 -19.007 1.00 97.94 351 GLY A O 1
ATOM 2766 N N . ASP A 1 352 ? -0.358 -7.718 -17.445 1.00 98.44 352 ASP A N 1
ATOM 2767 C CA . ASP A 1 352 ? -0.593 -9.049 -17.988 1.00 98.44 352 ASP A CA 1
ATOM 2768 C C . ASP A 1 352 ? -1.952 -9.572 -17.517 1.00 98.44 352 ASP A C 1
ATOM 2770 O O . ASP A 1 352 ? -2.267 -9.528 -16.324 1.00 98.44 352 ASP A O 1
ATOM 2774 N N . ILE A 1 353 ? -2.755 -10.091 -18.448 1.00 98.00 353 ILE A N 1
ATOM 2775 C CA . ILE A 1 353 ? -4.116 -10.561 -18.171 1.00 98.00 353 ILE A CA 1
ATOM 2776 C C . ILE A 1 353 ? -4.388 -11.919 -18.803 1.00 98.00 353 ILE A C 1
ATOM 2778 O O . ILE A 1 353 ? -3.822 -12.276 -19.838 1.00 98.00 353 ILE A O 1
ATOM 2782 N N . LYS A 1 354 ? -5.350 -12.634 -18.220 1.00 98.00 354 LYS A N 1
ATOM 2783 C CA . LYS A 1 354 ? -5.941 -13.834 -18.801 1.00 98.00 354 LYS A CA 1
ATOM 2784 C C . LYS A 1 354 ? -7.465 -13.731 -18.754 1.00 98.00 354 LYS A C 1
ATOM 2786 O O . LYS A 1 354 ? -8.047 -13.662 -17.676 1.00 98.00 354 LYS A O 1
ATOM 2791 N N . TYR A 1 355 ? -8.098 -13.706 -19.926 1.00 96.62 355 TYR A N 1
ATOM 2792 C CA . TYR A 1 355 ? -9.555 -13.640 -20.077 1.00 96.62 355 TYR A CA 1
ATOM 2793 C C . TYR A 1 355 ? -10.086 -14.987 -20.577 1.00 96.62 355 TYR A C 1
ATOM 2795 O O . TYR A 1 355 ? -10.268 -15.178 -21.778 1.00 96.62 355 TYR A O 1
ATOM 2803 N N . GLU A 1 356 ? -10.250 -15.933 -19.650 1.00 92.50 356 GLU A N 1
ATOM 2804 C CA . GLU A 1 356 ? -10.716 -17.307 -19.900 1.00 92.50 356 GLU A CA 1
ATOM 2805 C C . GLU A 1 356 ? -11.804 -17.714 -18.905 1.00 92.50 356 GLU A C 1
ATOM 2807 O O . GLU A 1 356 ? -11.670 -17.351 -17.709 1.00 92.50 356 GLU A O 1
#

Nearest PDB structures (foldseek):
  2xr1-assembly2_A  TM=9.773E-01  e=6.949E-50  Methanosarcina mazei
  2xr1-assembly1_B  TM=9.688E-01  e=3.955E-48  Methanosarcina mazei
  2ycb-assembly1_A  TM=9.689E-01  e=3.271E-44  Methanothermobacter thermautotrophicus str. Delta H
  9bcu-assembly1_J  TM=9.025E-01  e=2.794E-45  Thermococcus kodakarensis
  3af6-assembly1_A  TM=9.442E-01  e=4.565E-43  Pyrococcus horikoshii OT3